Protein AF-A0A1H6BJB1-F1 (afdb_monomer)

Radius of gyration: 46.24 Å; Cα contacts (8 Å, |Δi|>4): 114; chains: 1; bounding box: 125×71×113 Å

pLDDT: mean 81.85, std 19.53, range [34.78, 98.31]

Organism: NCBI:txid373675

Nearest PDB structures (foldseek):
  1qja-assembly1_B  TM=6.159E-01  e=6.677E+00  Homo sapiens
  5lvz-assembly1_A  TM=6.245E-01  e=7.523E+00  Lachancea thermotolerans CBS 6340
  2btp-assembly1_A  TM=5.769E-01  e=8.475E+00  Homo sapiens

Foldseek 3Di:
DDDDDDDDDDDPPPPPPPPPDPVVVLVVLQVLLVQLVVCLVVVVLVSLLVSLVVQQPDFDDDDPVSQVSNQVSNCSNVNAGWDQDNVRRGIDGDPVVVVSVVVVVVVVVVVVVVVVVVVVVVVVVVVVVVVVVVVVVVVVVVVVVVVVVVVVVVLVVLQVVLLVCCVVPVVVSCPPVSSVVVCVVQNDPPDPDDDPCVVVVVVVVVVVVVVVVVVVVVVVVPPDPPPPPPDDPPPPPPDDD

Solvent-accessible surface area (backbone atoms only — not comparable to full-atom values): 14179 Å² total; per-residue (Å²): 133,92,81,85,84,82,83,78,86,81,81,79,80,82,77,82,78,80,76,80,56,76,67,65,59,55,56,52,51,48,52,49,37,52,52,18,46,49,23,54,74,70,72,36,53,73,61,12,36,57,42,35,58,56,56,51,71,43,64,72,84,82,53,68,66,54,53,54,49,39,35,52,30,34,30,72,51,73,50,71,68,58,46,76,39,76,93,78,25,30,61,34,45,64,72,62,34,53,54,50,50,53,51,51,51,52,53,51,51,51,52,51,50,53,51,50,52,52,50,52,54,49,53,51,52,52,52,54,52,51,53,51,52,53,51,50,54,49,52,52,52,52,50,52,51,51,52,51,52,52,50,52,52,50,51,51,53,50,52,52,52,33,50,56,36,34,77,76,39,51,69,59,25,60,68,36,67,70,39,30,56,49,31,74,75,75,49,56,96,86,53,91,74,77,78,74,58,65,62,57,52,54,49,51,52,51,53,52,50,54,50,50,54,49,55,50,52,53,52,67,72,53,80,61,88,78,75,68,90,76,81,78,79,84,80,75,80,79,80,83,131

Mean predicted aligned error: 15.86 Å

Structure (mmCIF, N/CA/C/O backbone):
data_AF-A0A1H6BJB1-F1
#
_entry.id   AF-A0A1H6BJB1-F1
#
loop_
_atom_site.group_PDB
_atom_site.id
_atom_site.type_symbol
_atom_site.label_atom_id
_atom_site.label_alt_id
_atom_site.label_comp_id
_atom_site.label_asym_id
_atom_site.label_entity_id
_atom_site.label_seq_id
_atom_site.pdbx_PDB_ins_code
_atom_site.Cartn_x
_atom_site.Cartn_y
_atom_site.Cartn_z
_atom_site.occupancy
_atom_site.B_iso_or_equiv
_atom_site.auth_seq_id
_atom_site.auth_comp_id
_atom_site.auth_asym_id
_atom_site.auth_atom_id
_atom_site.pdbx_PDB_model_num
ATOM 1 N N . MET A 1 1 ? -74.784 43.459 -5.291 1.00 37.03 1 MET A N 1
ATOM 2 C CA . MET A 1 1 ? -74.910 43.973 -3.911 1.00 37.03 1 MET A CA 1
ATOM 3 C C . MET A 1 1 ? -74.059 43.100 -3.004 1.00 37.03 1 MET A C 1
ATOM 5 O O . MET A 1 1 ? -74.189 41.887 -3.050 1.00 37.03 1 MET A O 1
ATOM 9 N N . ASN A 1 2 ? -73.129 43.755 -2.313 1.00 39.78 2 ASN A N 1
ATOM 10 C CA . ASN A 1 2 ? -72.051 43.284 -1.434 1.00 39.78 2 ASN A CA 1
ATOM 11 C C . ASN A 1 2 ? -72.240 41.921 -0.739 1.00 39.78 2 ASN A C 1
ATOM 13 O O . ASN A 1 2 ? -73.071 41.787 0.156 1.00 39.78 2 ASN A O 1
ATOM 17 N N . GLY A 1 3 ? -71.380 40.955 -1.082 1.00 40.1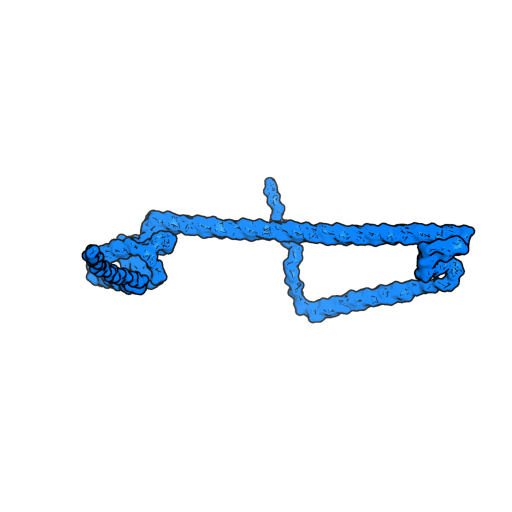6 3 GLY A N 1
ATOM 18 C CA . GLY A 1 3 ? -71.136 39.743 -0.296 1.00 40.16 3 GLY A CA 1
ATOM 19 C C . GLY A 1 3 ? -69.889 39.925 0.571 1.00 40.16 3 GLY A C 1
ATOM 20 O O . GLY A 1 3 ? -68.784 40.046 0.051 1.00 40.16 3 GLY A O 1
ATOM 21 N N . ILE A 1 4 ? -70.075 39.992 1.888 1.00 55.12 4 ILE A N 1
ATOM 22 C CA . ILE A 1 4 ? -69.008 40.148 2.884 1.00 55.12 4 ILE A CA 1
ATOM 23 C C . ILE A 1 4 ? -68.398 38.768 3.164 1.00 55.12 4 ILE A C 1
ATOM 25 O O . ILE A 1 4 ? -69.061 37.896 3.722 1.00 55.12 4 ILE A O 1
ATOM 29 N N . ILE A 1 5 ? -67.130 38.582 2.795 1.00 47.03 5 ILE A N 1
ATOM 30 C CA . ILE A 1 5 ? -66.324 37.412 3.163 1.00 47.03 5 ILE A CA 1
ATOM 31 C C . ILE A 1 5 ? -65.826 37.624 4.600 1.00 47.03 5 ILE A C 1
ATOM 33 O O . ILE A 1 5 ? -65.081 38.563 4.874 1.00 47.03 5 ILE A O 1
ATOM 37 N N . ARG A 1 6 ? -66.259 36.767 5.533 1.00 50.66 6 ARG A N 1
ATOM 38 C CA . ARG A 1 6 ? -65.751 36.734 6.912 1.00 50.66 6 ARG A CA 1
ATOM 39 C C . ARG A 1 6 ? -64.460 35.913 6.953 1.00 50.66 6 ARG A C 1
ATOM 41 O O . ARG A 1 6 ? -64.502 34.705 6.752 1.00 50.66 6 ARG A O 1
ATOM 48 N N . PHE A 1 7 ? -63.336 36.561 7.244 1.00 42.81 7 PHE A N 1
ATOM 49 C CA . PHE A 1 7 ? -62.089 35.889 7.609 1.00 42.81 7 PHE A CA 1
ATOM 50 C C . PHE A 1 7 ? -62.122 35.521 9.097 1.00 42.81 7 PHE A C 1
ATOM 52 O O . PHE A 1 7 ? -62.312 36.387 9.950 1.00 42.81 7 PHE A O 1
ATOM 59 N N . ALA A 1 8 ? -61.947 34.235 9.402 1.00 46.91 8 ALA A N 1
ATOM 60 C CA . ALA A 1 8 ? -61.670 33.748 10.749 1.00 46.91 8 ALA A CA 1
ATOM 61 C C . ALA A 1 8 ? -60.147 33.781 10.993 1.00 46.91 8 ALA A C 1
ATOM 63 O O . ALA A 1 8 ? -59.398 33.338 10.119 1.00 46.91 8 ALA A O 1
ATOM 64 N N . PRO A 1 9 ? -59.657 34.279 12.141 1.00 48.06 9 PRO A N 1
ATOM 65 C CA . PRO A 1 9 ? -58.243 34.186 12.475 1.00 48.06 9 PRO A CA 1
ATOM 66 C C . PRO A 1 9 ? -57.892 32.755 12.913 1.00 48.06 9 PRO A C 1
ATOM 68 O O . PRO A 1 9 ? -58.408 32.246 13.906 1.00 48.06 9 PRO A O 1
ATOM 71 N N . LEU A 1 10 ? -56.998 32.113 12.158 1.00 44.16 10 LEU A N 1
ATOM 72 C CA . LEU A 1 10 ? -56.304 30.885 12.544 1.00 44.16 10 LEU A CA 1
ATOM 73 C C . LEU A 1 10 ? -55.357 31.195 13.710 1.00 44.16 10 LEU A C 1
ATOM 75 O O . LEU A 1 10 ? -54.366 31.905 13.545 1.00 44.16 10 LEU A O 1
ATOM 79 N N . ALA A 1 11 ? -55.664 30.654 14.887 1.00 48.84 11 ALA A N 1
ATOM 80 C CA . ALA A 1 11 ? -54.745 30.622 16.014 1.00 48.84 11 ALA A CA 1
ATOM 81 C C . ALA A 1 11 ? -53.626 29.611 15.714 1.00 48.84 11 ALA A C 1
ATOM 83 O O . ALA A 1 11 ? -53.840 28.400 15.728 1.00 48.84 11 ALA A O 1
ATOM 84 N N . VAL A 1 12 ? -52.432 30.122 15.416 1.00 45.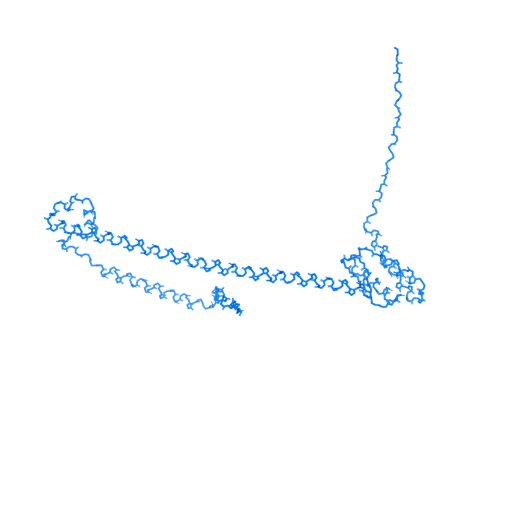44 12 VAL A N 1
ATOM 85 C CA . VAL A 1 12 ? -51.203 29.332 15.315 1.00 45.44 12 VAL A CA 1
ATOM 86 C C . VAL A 1 12 ? -50.762 28.994 16.739 1.00 45.44 12 VAL A C 1
ATOM 88 O O . VAL A 1 12 ? -50.218 29.835 17.451 1.00 45.44 12 VAL A O 1
ATOM 91 N N . LEU A 1 13 ? -51.050 27.768 17.176 1.00 46.31 13 LEU A N 1
ATOM 92 C CA . LEU A 1 13 ? -50.465 27.181 18.379 1.00 46.31 13 LEU A CA 1
ATOM 93 C C . LEU A 1 13 ? -48.981 26.923 18.109 1.00 46.31 13 LEU A C 1
ATOM 95 O O . LEU A 1 13 ? -48.602 25.912 17.520 1.00 46.31 13 LEU A O 1
ATOM 99 N N . SER A 1 14 ? -48.146 27.869 18.527 1.00 46.00 14 SER A N 1
ATOM 100 C CA . SER A 1 14 ? -46.696 27.726 18.610 1.00 46.00 14 SER A CA 1
ATOM 101 C C . SER A 1 14 ? -46.356 26.647 19.642 1.00 46.00 14 SER A C 1
ATOM 103 O O . SER A 1 14 ? -46.206 26.927 20.830 1.00 46.00 14 SER A O 1
ATOM 105 N N . GLY A 1 15 ? -46.281 25.393 19.197 1.00 43.16 15 GLY A N 1
ATOM 106 C CA . GLY A 1 15 ? -45.757 24.290 19.991 1.00 43.16 15 GLY A CA 1
ATOM 107 C C . GLY A 1 15 ? -44.261 24.483 20.215 1.00 43.16 15 GLY A C 1
ATOM 108 O O . GLY A 1 15 ? -43.459 24.233 19.320 1.00 43.16 15 GLY A O 1
ATOM 109 N N . VAL A 1 16 ? -43.886 24.944 21.407 1.00 48.47 16 VAL A N 1
ATOM 110 C CA . VAL A 1 16 ? -42.499 24.931 21.878 1.00 48.47 16 VAL A CA 1
ATOM 111 C C . VAL A 1 16 ? -42.124 23.474 22.139 1.00 48.47 16 VAL A C 1
ATOM 113 O O . VAL A 1 16 ? -42.452 22.905 23.177 1.00 48.47 16 VAL A O 1
ATOM 116 N N . THR A 1 17 ? -41.462 22.839 21.176 1.00 45.44 17 THR A N 1
ATOM 117 C CA . THR A 1 17 ? -40.774 21.569 21.404 1.00 45.44 17 THR A CA 1
ATOM 118 C C . THR A 1 17 ? -39.506 21.864 22.199 1.00 45.44 17 THR A C 1
ATOM 120 O O . THR A 1 17 ? -38.506 22.312 21.637 1.00 45.44 17 THR A O 1
ATOM 123 N N . TYR A 1 18 ? -39.545 21.648 23.514 1.00 50.03 18 TYR A N 1
ATOM 124 C CA . TYR A 1 18 ? -38.338 21.616 24.334 1.00 50.03 18 TYR A CA 1
ATOM 125 C C . TYR A 1 18 ? -37.520 20.390 23.924 1.00 50.03 18 TYR A C 1
ATOM 127 O O . TYR A 1 18 ? -37.801 19.267 24.335 1.00 50.03 18 TYR A O 1
ATOM 135 N N . ALA A 1 19 ? -36.521 20.608 23.071 1.00 45.25 19 ALA A N 1
ATOM 136 C CA . ALA A 1 19 ? -35.452 19.650 22.867 1.00 45.25 19 ALA A CA 1
ATOM 137 C C . ALA A 1 19 ? -34.669 19.561 24.183 1.00 45.25 19 ALA A C 1
ATOM 139 O O . ALA A 1 19 ? -33.918 20.473 24.533 1.00 45.25 19 ALA A O 1
ATOM 140 N N . VAL A 1 20 ? -34.898 18.492 24.944 1.00 48.75 20 VAL A N 1
ATOM 141 C CA . VAL A 1 20 ? -34.092 18.161 26.119 1.00 48.75 20 VAL A CA 1
ATOM 142 C C . VAL A 1 20 ? -32.686 17.874 25.599 1.00 48.75 20 VAL A C 1
ATOM 144 O O . VAL A 1 20 ? -32.460 16.887 24.903 1.00 48.75 20 VAL A O 1
ATOM 147 N N . GLY A 1 21 ? -31.764 18.806 25.825 1.00 47.16 21 GLY A N 1
ATOM 148 C CA . GLY A 1 21 ? -30.386 18.661 25.378 1.00 47.16 21 GLY A CA 1
ATOM 149 C C . GLY A 1 21 ? -29.681 17.503 26.101 1.00 47.16 21 GLY A C 1
ATOM 150 O O . GLY A 1 21 ? -30.027 17.196 27.244 1.00 47.16 21 GLY A O 1
ATOM 151 N N . PRO A 1 22 ? -28.646 16.901 25.489 1.00 55.78 22 PRO A N 1
ATOM 152 C CA . PRO A 1 22 ? -27.915 15.751 26.039 1.00 55.78 22 PRO A CA 1
ATOM 153 C C . PRO A 1 22 ? -27.251 15.996 27.410 1.00 55.78 22 PRO A C 1
ATOM 155 O O . PRO A 1 22 ? -26.854 15.042 28.072 1.00 55.78 22 PRO A O 1
ATOM 158 N N . GLY A 1 23 ? -27.156 17.250 27.870 1.00 55.47 23 GLY A N 1
ATOM 159 C CA . GLY A 1 23 ? -26.619 17.593 29.192 1.00 55.47 23 GLY A CA 1
ATOM 160 C C . GLY A 1 23 ? -27.483 17.121 30.369 1.00 55.47 23 GLY A C 1
ATOM 161 O O . GLY A 1 23 ? -26.940 16.632 31.351 1.00 55.47 23 GLY A O 1
ATOM 162 N N . ALA A 1 24 ? -28.816 17.170 30.262 1.00 59.72 24 ALA A N 1
ATOM 163 C CA . ALA A 1 24 ? -29.706 16.799 31.374 1.00 59.72 24 ALA A CA 1
ATOM 164 C C . ALA A 1 24 ? -29.730 15.280 31.653 1.00 59.72 24 ALA A C 1
ATOM 166 O O . ALA A 1 24 ? -30.023 14.833 32.761 1.00 59.72 24 ALA A O 1
ATOM 167 N N . GLN A 1 25 ? -29.405 14.468 30.645 1.00 61.16 25 GLN A N 1
ATOM 168 C CA . GLN A 1 25 ? -29.394 13.009 30.755 1.00 61.16 25 GLN A CA 1
ATOM 169 C C . GLN A 1 25 ? -28.092 12.483 31.391 1.00 61.16 25 GLN A C 1
ATOM 171 O O . GLN A 1 25 ? -28.089 11.459 32.065 1.00 61.16 25 GLN A O 1
ATOM 176 N N . ALA A 1 26 ? -26.980 13.210 31.232 1.00 62.62 26 ALA A N 1
ATOM 177 C CA . ALA A 1 26 ? -25.709 12.862 31.867 1.00 62.62 26 ALA A CA 1
ATOM 178 C C . ALA A 1 26 ? -25.733 13.095 33.389 1.00 62.62 26 ALA A C 1
ATOM 180 O O . ALA A 1 26 ? -25.221 12.265 34.144 1.00 62.62 26 ALA A O 1
ATOM 181 N N . ASP A 1 27 ? -26.366 14.185 33.833 1.00 73.38 27 ASP A N 1
ATOM 182 C CA . ASP A 1 27 ? -26.504 14.504 35.258 1.00 73.38 27 ASP A CA 1
ATOM 183 C C . ASP A 1 27 ? -27.406 13.488 35.981 1.00 73.38 27 ASP A C 1
ATOM 185 O O . ASP A 1 27 ? -27.059 13.002 37.057 1.00 73.38 27 ASP A O 1
ATOM 189 N N . THR A 1 28 ? -28.493 13.051 35.338 1.00 83.81 28 THR A N 1
ATOM 190 C CA . THR A 1 28 ? -29.421 12.055 35.909 1.00 83.81 28 THR A CA 1
ATOM 191 C C . THR A 1 28 ? -28.813 10.655 36.031 1.00 83.81 28 THR A C 1
ATOM 193 O O . THR A 1 28 ? -29.042 9.972 37.033 1.00 83.81 28 THR A O 1
ATOM 196 N N . HIS A 1 29 ? -27.986 10.219 35.074 1.00 90.94 29 HIS A N 1
ATOM 197 C CA . HIS A 1 29 ? -27.256 8.953 35.210 1.00 90.94 29 HIS A CA 1
ATOM 198 C C . HIS A 1 29 ? -26.281 9.003 36.392 1.00 90.94 29 HIS A C 1
ATOM 200 O O . HIS A 1 29 ? -26.265 8.101 37.226 1.00 90.94 29 HIS A O 1
ATOM 206 N N . LYS A 1 30 ? -25.505 10.084 36.524 1.00 93.25 30 LYS A N 1
ATOM 207 C CA . LYS A 1 30 ? -24.550 10.237 37.627 1.00 93.25 30 LYS A CA 1
ATOM 208 C C . LYS A 1 30 ? -25.234 10.189 38.998 1.00 93.25 30 LYS A C 1
ATOM 210 O O . LYS A 1 30 ? -24.750 9.503 39.896 1.00 93.25 30 LYS A O 1
ATOM 215 N N . GLU A 1 31 ? -26.358 10.885 39.150 1.00 94.06 31 GLU A N 1
ATOM 216 C CA . GLU A 1 31 ? -27.151 10.882 40.385 1.00 94.06 31 GLU A CA 1
ATOM 217 C C . GLU A 1 31 ? -27.698 9.489 40.717 1.00 94.06 31 GLU A C 1
ATOM 219 O O . GLU A 1 31 ? -27.615 9.048 41.863 1.00 94.06 31 GLU A O 1
ATOM 224 N N . THR A 1 32 ? -28.193 8.764 39.710 1.00 95.38 32 THR A N 1
ATOM 225 C CA . THR A 1 32 ? -28.746 7.413 39.892 1.00 95.38 32 THR A CA 1
ATOM 226 C C . THR A 1 32 ? -2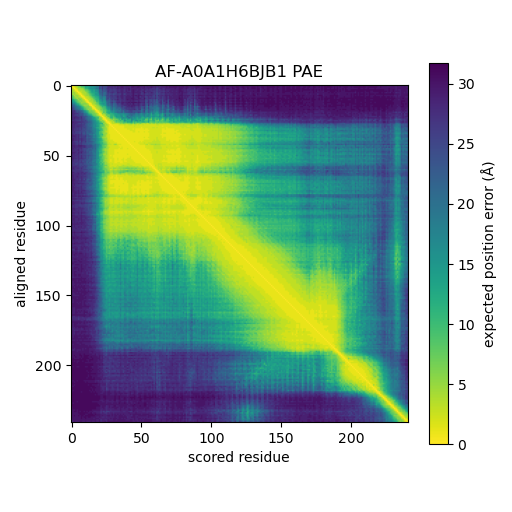7.669 6.414 40.323 1.00 95.38 32 THR A C 1
ATOM 228 O O . THR A 1 32 ? -27.893 5.632 41.247 1.00 95.38 32 THR A O 1
ATOM 231 N N . VAL A 1 33 ? -26.470 6.472 39.726 1.00 96.75 33 VAL A N 1
ATOM 232 C CA . VAL A 1 33 ? -25.344 5.624 40.154 1.00 96.75 33 VAL A CA 1
ATOM 233 C C . VAL A 1 33 ? -24.911 5.951 41.581 1.00 96.75 33 VAL A C 1
ATOM 235 O O . VAL A 1 33 ? -24.717 5.041 42.386 1.00 96.75 33 VAL A O 1
ATOM 238 N N . ALA A 1 34 ? -24.785 7.238 41.919 1.00 97.00 34 ALA A N 1
ATOM 239 C CA . ALA A 1 34 ? -24.407 7.656 43.265 1.00 97.00 34 ALA A CA 1
ATOM 240 C C . ALA A 1 34 ? -25.422 7.171 44.313 1.00 97.00 34 ALA A C 1
ATOM 242 O O . ALA A 1 34 ? -25.030 6.673 45.367 1.00 97.00 34 ALA A O 1
ATOM 243 N N . ALA A 1 35 ? -26.719 7.250 43.999 1.00 97.56 35 ALA A N 1
ATOM 244 C CA . ALA A 1 35 ? -27.779 6.731 44.855 1.00 97.56 35 ALA A CA 1
ATOM 245 C C . ALA A 1 35 ? -27.707 5.205 45.021 1.00 97.56 35 ALA A C 1
ATOM 247 O O . ALA A 1 35 ? -27.953 4.711 46.120 1.00 97.56 35 ALA A O 1
ATOM 248 N N . CYS A 1 36 ? -27.348 4.462 43.968 1.00 98.31 36 CYS A N 1
ATOM 249 C CA . CYS A 1 36 ? -27.168 3.014 44.067 1.00 98.31 36 CYS A CA 1
ATOM 250 C C . CYS A 1 36 ? -26.005 2.661 44.998 1.00 98.31 36 CYS A C 1
ATOM 252 O O . CYS A 1 36 ? -26.163 1.862 45.917 1.00 98.31 36 CYS A O 1
ATOM 254 N N . LEU A 1 37 ? -24.845 3.290 44.795 1.00 98.06 37 LEU A N 1
ATOM 255 C CA . LEU A 1 37 ? -23.661 3.042 45.617 1.00 98.06 37 LEU A CA 1
ATOM 256 C C . LEU A 1 37 ? -23.894 3.402 47.091 1.00 98.06 37 LEU A C 1
ATOM 258 O O . LEU A 1 37 ? -23.386 2.717 47.977 1.00 98.06 37 LEU A O 1
ATOM 262 N N . GLU A 1 38 ? -24.674 4.447 47.365 1.00 98.12 38 GLU A N 1
ATOM 263 C CA . GLU A 1 38 ? -25.051 4.809 48.732 1.00 98.12 38 GLU A CA 1
ATOM 264 C C . GLU A 1 38 ? -26.009 3.791 49.367 1.00 98.12 38 GLU A C 1
ATOM 266 O O . GLU A 1 38 ? -25.851 3.455 50.542 1.00 98.12 38 GLU A O 1
ATOM 271 N N . ALA A 1 39 ? -26.960 3.253 48.596 1.00 98.12 39 ALA A N 1
ATOM 272 C CA . ALA A 1 39 ? -27.855 2.194 49.061 1.00 98.12 39 ALA A CA 1
ATOM 273 C C . ALA A 1 39 ? -27.074 0.920 49.425 1.00 98.12 39 ALA A C 1
ATOM 275 O O . ALA A 1 39 ? -27.258 0.385 50.514 1.00 98.12 39 ALA A O 1
ATOM 276 N N . VAL A 1 40 ? -26.113 0.516 48.583 1.00 97.75 40 VAL A N 1
ATOM 277 C CA . VAL A 1 40 ? -25.180 -0.588 48.878 1.00 97.75 40 VAL A CA 1
ATOM 278 C C . VAL A 1 40 ? -24.407 -0.332 50.177 1.00 97.75 40 VAL A C 1
ATOM 280 O O . VAL A 1 40 ? -24.295 -1.214 51.022 1.00 97.75 40 VAL A O 1
ATOM 283 N N . ARG A 1 41 ? -23.876 0.882 50.371 1.00 97.81 41 ARG A N 1
ATOM 284 C CA . ARG A 1 41 ? -23.126 1.248 51.588 1.00 97.81 41 ARG A CA 1
ATOM 285 C C . ARG A 1 41 ? -23.970 1.242 52.856 1.00 97.81 41 ARG A C 1
ATOM 287 O O . ARG A 1 41 ? -23.439 0.975 53.931 1.00 97.81 41 ARG A O 1
ATOM 294 N N . SER A 1 42 ? -25.248 1.566 52.718 1.00 97.81 42 SER A N 1
ATOM 295 C CA . SER A 1 42 ? -26.210 1.617 53.818 1.00 97.81 42 SER A CA 1
ATOM 296 C C . SER A 1 42 ? -26.881 0.268 54.098 1.00 97.81 42 SER A C 1
ATOM 298 O O . SER A 1 42 ? -27.773 0.223 54.940 1.00 97.81 42 SER A O 1
ATOM 300 N N . ASP A 1 43 ? -26.462 -0.806 53.415 1.00 97.44 43 ASP A N 1
ATOM 301 C CA . ASP A 1 43 ? -27.064 -2.148 53.484 1.00 97.44 43 ASP A CA 1
ATOM 302 C C . ASP A 1 43 ? -28.553 -2.178 53.061 1.00 97.44 43 ASP A C 1
ATOM 304 O O . ASP A 1 43 ? -29.317 -3.072 53.419 1.00 97.44 43 ASP A O 1
ATOM 308 N N . ASP A 1 44 ? -28.982 -1.191 52.264 1.00 98.00 44 ASP A N 1
ATOM 309 C CA . ASP A 1 44 ? -30.328 -1.094 51.686 1.00 98.00 44 ASP A CA 1
ATOM 310 C C . ASP A 1 44 ? -30.356 -1.792 50.315 1.00 98.00 44 ASP A C 1
ATOM 312 O O . ASP A 1 44 ? -30.386 -1.163 49.249 1.00 98.00 44 ASP A O 1
ATOM 316 N N . MET A 1 45 ? -30.278 -3.126 50.345 1.00 97.56 45 MET A N 1
ATOM 317 C CA . MET A 1 45 ? -30.136 -3.944 49.135 1.00 97.56 45 MET A CA 1
ATOM 318 C C . MET A 1 45 ? -31.376 -3.921 48.235 1.00 97.56 45 MET A C 1
ATOM 320 O O . MET A 1 45 ? -31.235 -3.965 47.017 1.00 97.56 45 MET A O 1
ATOM 324 N N . GLU A 1 46 ? -32.580 -3.766 48.793 1.00 97.88 46 GLU A N 1
ATOM 325 C CA . GLU A 1 46 ? -33.818 -3.651 48.005 1.00 97.88 46 GLU A CA 1
ATOM 326 C C . GLU A 1 46 ? -33.781 -2.408 47.100 1.00 97.88 46 GLU A C 1
ATOM 328 O O . GLU A 1 46 ? -34.079 -2.460 45.897 1.00 97.88 46 GLU A O 1
ATOM 333 N N . ARG A 1 47 ? -33.338 -1.277 47.661 1.00 97.44 47 ARG A N 1
ATOM 334 C CA . ARG A 1 47 ? -33.152 -0.045 46.897 1.00 97.44 47 ARG A CA 1
ATOM 335 C C . ARG A 1 47 ? -31.994 -0.155 45.909 1.00 97.44 47 ARG A C 1
ATOM 337 O O . ARG A 1 47 ? -32.125 0.328 44.781 1.00 97.44 47 ARG A O 1
ATOM 344 N N . ALA A 1 48 ? -30.881 -0.768 46.311 1.00 98.00 48 ALA A N 1
ATOM 345 C CA . ALA A 1 48 ? -29.728 -0.974 45.439 1.00 98.00 48 ALA A CA 1
ATOM 346 C C . ALA A 1 48 ? -30.096 -1.817 44.209 1.00 98.00 48 ALA A C 1
ATOM 348 O O . ALA A 1 48 ? -29.780 -1.427 43.087 1.00 98.00 48 ALA A O 1
ATOM 349 N N . GLU A 1 49 ? -30.831 -2.917 44.394 1.00 97.75 49 GLU A N 1
ATOM 350 C CA . GLU A 1 49 ? -31.298 -3.775 43.304 1.00 97.75 49 GLU A CA 1
ATOM 351 C C . GLU A 1 49 ? -32.232 -3.035 42.342 1.00 97.75 49 GLU A C 1
ATOM 353 O O . GLU A 1 49 ? -32.070 -3.152 41.128 1.00 97.75 49 GLU A O 1
ATOM 358 N N . THR A 1 50 ? -33.154 -2.223 42.868 1.00 97.94 50 THR A N 1
ATOM 359 C CA . THR A 1 50 ? -34.075 -1.422 42.046 1.00 97.94 50 THR A CA 1
ATOM 360 C C . THR A 1 50 ? -33.326 -0.413 41.170 1.00 97.94 50 THR A C 1
ATOM 362 O O . THR A 1 50 ? -33.665 -0.214 40.002 1.00 97.94 50 THR A O 1
ATOM 365 N N . LEU A 1 51 ? -32.306 0.249 41.721 1.00 97.62 51 LEU A N 1
ATOM 366 C CA . LEU A 1 51 ? -31.482 1.199 40.969 1.00 97.62 51 LEU A CA 1
ATOM 367 C C . LEU A 1 51 ? -30.568 0.477 39.972 1.00 97.62 51 LEU A C 1
ATOM 369 O O . LEU A 1 51 ? -30.398 0.951 38.850 1.00 97.62 51 LEU A O 1
ATOM 373 N N . ALA A 1 52 ? -30.036 -0.688 40.342 1.00 97.75 52 ALA A N 1
ATOM 374 C CA . ALA A 1 52 ? -29.279 -1.550 39.444 1.00 97.75 52 ALA A CA 1
ATOM 375 C C . ALA A 1 52 ? -30.116 -1.979 38.226 1.00 97.75 52 ALA A C 1
ATOM 377 O O . ALA A 1 52 ? -29.621 -1.899 37.105 1.00 97.75 52 ALA A O 1
ATOM 378 N N . ASP A 1 53 ? -31.394 -2.331 38.405 1.00 97.50 53 ASP A N 1
ATOM 379 C CA . ASP A 1 53 ? -32.291 -2.664 37.287 1.00 97.50 53 ASP A CA 1
ATOM 380 C C . ASP A 1 53 ? -32.478 -1.487 36.317 1.00 97.50 53 ASP A C 1
ATOM 382 O O . ASP A 1 53 ? -32.517 -1.680 35.103 1.00 97.50 53 ASP A O 1
ATOM 386 N N . GLN A 1 54 ? -32.505 -0.248 36.819 1.00 96.31 54 GLN A N 1
ATOM 387 C CA . GLN A 1 54 ? -32.532 0.940 35.958 1.00 96.31 54 GLN A CA 1
ATOM 388 C C . GLN A 1 54 ? -31.220 1.120 35.186 1.00 96.31 54 GLN A C 1
ATOM 390 O O . GLN A 1 54 ? -31.247 1.485 34.012 1.00 96.31 54 GLN A O 1
ATOM 395 N N . ILE A 1 55 ? -30.082 0.858 35.835 1.00 96.56 55 ILE A N 1
ATOM 396 C CA . ILE A 1 55 ? -28.745 0.985 35.239 1.00 96.56 55 ILE A CA 1
ATOM 397 C C . ILE A 1 55 ? -28.526 -0.053 34.129 1.00 96.56 55 ILE A C 1
ATOM 399 O O . ILE A 1 55 ? -27.899 0.266 33.118 1.00 96.56 55 ILE A O 1
ATOM 403 N N . ILE A 1 56 ? -29.060 -1.271 34.273 1.00 96.56 56 ILE A N 1
ATOM 404 C CA . ILE A 1 56 ? -28.980 -2.329 33.247 1.00 96.56 56 ILE A CA 1
ATOM 405 C C . ILE A 1 56 ? -29.611 -1.870 31.924 1.00 96.56 56 ILE A C 1
ATOM 407 O O . ILE A 1 56 ? -29.080 -2.158 30.848 1.00 96.56 56 ILE A O 1
ATOM 411 N N . GLU A 1 57 ? -30.710 -1.119 31.997 1.00 94.50 57 GLU A N 1
ATOM 412 C CA . GLU A 1 57 ? -31.447 -0.627 30.828 1.00 94.50 57 GLU A CA 1
ATOM 413 C C . GLU A 1 57 ? -30.782 0.577 30.142 1.00 94.50 57 GLU A C 1
ATOM 415 O O . GLU A 1 57 ? -31.206 1.000 29.058 1.00 94.50 57 GLU A O 1
ATOM 420 N N . TRP A 1 58 ? -29.732 1.152 30.736 1.00 94.06 58 TRP A N 1
ATOM 421 C CA . TRP A 1 58 ? -29.066 2.311 30.159 1.00 94.06 58 TRP A CA 1
ATOM 422 C C . TRP A 1 58 ? -28.379 1.991 28.844 1.00 94.06 58 TRP A C 1
ATOM 424 O O . TRP A 1 58 ? -27.707 0.972 28.666 1.00 94.06 58 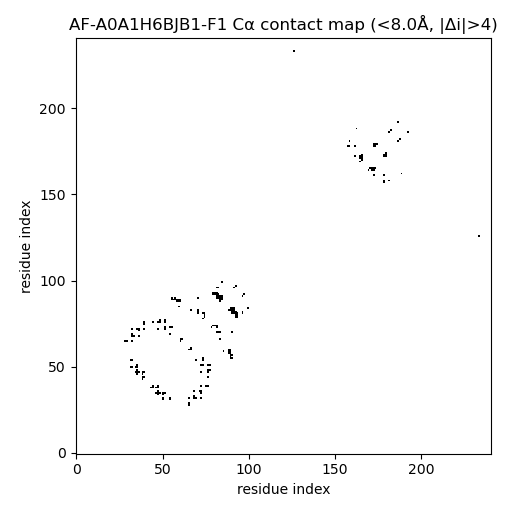TRP A O 1
ATOM 434 N N . ARG A 1 59 ? -28.514 2.945 27.921 1.00 91.31 59 ARG A N 1
ATOM 435 C CA . ARG A 1 59 ? -27.860 2.917 26.622 1.00 91.31 59 ARG A CA 1
ATOM 436 C C . ARG A 1 59 ? -27.012 4.154 26.411 1.00 91.31 59 ARG A C 1
ATOM 438 O O . ARG A 1 59 ? -27.350 5.231 26.893 1.00 91.31 59 ARG A O 1
ATOM 445 N N . ALA A 1 60 ? -25.955 3.991 25.623 1.00 87.69 60 ALA A N 1
ATOM 446 C CA . ALA A 1 60 ? -25.117 5.087 25.142 1.00 87.69 60 ALA A CA 1
ATOM 447 C C . ALA A 1 60 ? -24.513 5.924 26.286 1.00 87.69 60 ALA A C 1
ATOM 449 O O . ALA A 1 60 ? -24.641 7.145 26.347 1.00 87.69 60 ALA A O 1
ATOM 450 N N . LEU A 1 61 ? -23.833 5.249 27.210 1.00 88.88 61 LEU A N 1
ATOM 451 C CA . LEU A 1 61 ? -22.971 5.890 28.195 1.00 88.88 61 LEU A CA 1
ATOM 452 C C . LEU A 1 61 ? -21.632 6.258 27.548 1.00 88.88 61 LEU A C 1
ATOM 454 O O . LEU A 1 61 ? -20.994 5.428 26.898 1.00 88.88 61 LEU A O 1
ATOM 458 N N . PHE A 1 62 ? -21.208 7.505 27.755 1.00 83.69 62 PHE A N 1
ATOM 459 C CA . PHE A 1 62 ? -19.962 8.053 27.202 1.00 83.69 62 PHE A CA 1
ATOM 460 C C . PHE A 1 62 ? -18.963 8.491 28.283 1.00 83.69 62 PHE A C 1
ATOM 462 O O . PHE A 1 62 ? -17.782 8.665 27.997 1.00 83.69 62 PHE A O 1
ATOM 469 N N . ALA A 1 63 ? -19.418 8.680 29.526 1.00 87.69 63 ALA A N 1
ATOM 470 C CA . ALA A 1 63 ? -18.572 9.131 30.625 1.00 87.69 63 ALA A CA 1
ATOM 471 C C . ALA A 1 63 ? -17.912 7.937 31.330 1.00 87.69 63 ALA A C 1
ATOM 473 O O . ALA A 1 63 ? -18.592 7.163 32.004 1.00 87.69 63 ALA A O 1
ATOM 474 N N . THR A 1 64 ? -16.583 7.824 31.226 1.00 90.00 64 THR A N 1
ATOM 475 C CA . THR A 1 64 ? -15.795 6.710 31.787 1.00 90.00 64 THR A CA 1
ATOM 476 C C . THR A 1 64 ? -16.057 6.485 33.276 1.00 90.00 64 THR A C 1
ATOM 478 O O . THR A 1 64 ? -16.212 5.344 33.701 1.00 90.00 64 THR A O 1
ATOM 481 N N . GLN A 1 65 ? -16.167 7.563 34.061 1.00 93.44 65 GLN A N 1
ATOM 482 C CA . GLN A 1 65 ? -16.426 7.460 35.499 1.00 93.44 65 GLN A CA 1
ATOM 483 C C . GLN A 1 65 ? -17.822 6.898 35.794 1.00 93.44 65 GLN A C 1
ATOM 485 O O . GLN A 1 65 ? -17.955 6.008 36.620 1.00 93.44 65 GLN A O 1
ATOM 490 N N . VAL A 1 66 ? -18.850 7.359 35.072 1.00 94.44 66 VAL A N 1
ATOM 491 C CA . VAL A 1 66 ? -20.226 6.863 35.248 1.00 94.44 66 VAL A CA 1
ATOM 492 C C . VAL A 1 66 ? -20.305 5.377 34.905 1.00 94.44 66 VAL A C 1
ATOM 494 O O . VAL A 1 66 ? -20.978 4.636 35.607 1.00 94.44 66 VAL A O 1
ATOM 497 N N . ILE A 1 67 ? -19.586 4.926 33.872 1.00 96.06 67 ILE A N 1
ATOM 498 C CA . ILE A 1 67 ? -19.519 3.505 33.507 1.00 96.06 67 ILE A CA 1
ATOM 499 C C . ILE A 1 67 ? -18.852 2.680 34.620 1.00 96.06 67 ILE A C 1
ATOM 501 O O . ILE A 1 67 ? -19.362 1.621 34.978 1.00 96.06 67 ILE A O 1
ATOM 505 N N . ALA A 1 68 ? -17.736 3.156 35.178 1.00 96.69 68 ALA A N 1
ATOM 506 C CA . ALA A 1 68 ? -17.018 2.458 36.246 1.00 96.69 68 ALA A CA 1
ATOM 507 C C . ALA A 1 68 ? -17.829 2.389 37.554 1.00 96.69 68 ALA A C 1
ATOM 509 O O . ALA A 1 68 ? -17.905 1.337 38.195 1.00 96.69 68 ALA A O 1
ATOM 510 N N . ASP A 1 69 ? -18.478 3.491 37.923 1.00 96.88 69 ASP A N 1
ATOM 511 C CA . ASP A 1 69 ? -19.315 3.566 39.118 1.00 96.88 69 ASP A CA 1
ATOM 512 C C . ASP A 1 69 ? -20.586 2.710 38.946 1.00 96.88 69 ASP A C 1
ATOM 514 O O . ASP A 1 69 ? -20.980 1.988 39.863 1.00 96.88 69 ASP A O 1
ATOM 518 N N . ALA A 1 70 ? -21.197 2.723 37.753 1.00 97.38 70 ALA A N 1
ATOM 519 C CA . ALA A 1 70 ? -22.338 1.873 37.415 1.00 97.38 70 ALA A CA 1
ATOM 520 C C . ALA A 1 70 ? -21.964 0.389 37.472 1.00 97.38 70 ALA A C 1
ATOM 522 O O . ALA A 1 70 ? -22.688 -0.386 38.090 1.00 97.38 70 ALA A O 1
ATOM 523 N N . LYS A 1 71 ? -20.807 0.003 36.913 1.00 97.81 71 LYS A N 1
ATOM 524 C CA . LYS A 1 71 ? -20.260 -1.355 37.046 1.00 97.81 71 LYS A CA 1
ATOM 525 C C . LYS A 1 71 ? -20.169 -1.761 38.517 1.00 97.81 71 LYS A C 1
ATOM 527 O O . LYS A 1 71 ? -20.699 -2.798 38.893 1.00 97.81 71 LYS A O 1
ATOM 532 N N . SER A 1 72 ? -19.566 -0.912 39.348 1.00 97.94 72 SER A N 1
ATOM 533 C CA . SER A 1 72 ? -19.385 -1.188 40.779 1.00 97.94 72 SER A CA 1
ATOM 534 C C . SER A 1 72 ? -20.722 -1.384 41.509 1.00 97.94 72 SER A C 1
ATOM 536 O O . SER A 1 72 ? -20.850 -2.284 42.333 1.00 97.94 72 SER A O 1
ATOM 538 N N . CYS A 1 73 ? -21.734 -0.571 41.185 1.00 98.00 73 CYS A N 1
ATOM 539 C CA . CYS A 1 73 ? -23.097 -0.734 41.697 1.00 98.00 73 CYS A CA 1
ATOM 540 C C . CYS A 1 73 ? -23.715 -2.072 41.257 1.00 98.00 73 CYS A C 1
ATOM 542 O O . CYS A 1 73 ? -24.247 -2.792 42.098 1.00 98.00 73 CYS A O 1
ATOM 544 N N . LEU A 1 74 ? -23.627 -2.427 39.970 1.00 98.06 74 LEU A N 1
ATOM 545 C CA . LEU A 1 74 ? -24.191 -3.672 39.436 1.00 98.06 74 LEU A CA 1
ATOM 546 C C . LEU A 1 74 ? -23.553 -4.910 40.074 1.00 98.06 74 LEU A C 1
ATOM 548 O O . LEU A 1 74 ? -24.264 -5.824 40.484 1.00 98.06 74 LEU A O 1
ATOM 552 N N . GLU A 1 75 ? -22.228 -4.922 40.213 1.00 97.88 75 GLU A N 1
ATOM 553 C CA . GLU A 1 75 ? -21.496 -6.026 40.841 1.00 97.88 75 GLU A CA 1
ATOM 554 C C . GLU A 1 75 ? -21.848 -6.168 42.326 1.00 97.88 75 GLU A C 1
ATOM 556 O O . GLU A 1 75 ? -22.021 -7.285 42.811 1.00 97.88 75 GLU A O 1
ATOM 561 N N . ALA A 1 76 ? -22.016 -5.055 43.045 1.00 97.19 76 ALA A N 1
ATOM 562 C CA . ALA A 1 76 ? -22.388 -5.088 44.454 1.00 97.19 76 ALA A CA 1
ATOM 563 C C . ALA A 1 76 ? -23.862 -5.468 44.683 1.00 97.19 76 ALA A C 1
ATOM 565 O O . ALA A 1 76 ? -24.156 -6.208 45.618 1.00 97.19 76 ALA A O 1
ATOM 566 N N . ALA A 1 77 ? -24.781 -4.979 43.844 1.00 97.69 77 ALA A N 1
ATOM 567 C CA . ALA A 1 77 ? -26.220 -5.179 44.012 1.00 97.69 77 ALA A CA 1
ATOM 568 C C . ALA A 1 77 ? -26.732 -6.498 43.413 1.00 97.69 77 ALA A C 1
ATOM 570 O O . ALA A 1 77 ? -27.621 -7.121 43.981 1.00 97.69 77 ALA A O 1
ATOM 571 N N . LYS A 1 78 ? -26.199 -6.930 42.262 1.00 96.94 78 LYS A N 1
ATOM 572 C CA . LYS A 1 78 ? -26.672 -8.122 41.528 1.00 96.94 78 LYS A CA 1
ATOM 573 C C . LYS A 1 78 ? -25.674 -9.284 41.555 1.00 96.94 78 LYS A C 1
ATOM 575 O O . LYS A 1 78 ? -26.044 -10.406 41.211 1.00 96.94 78 LYS A O 1
ATOM 580 N N . GLY A 1 79 ? -24.431 -9.039 41.972 1.00 94.88 79 GLY A N 1
ATOM 581 C CA . GLY A 1 79 ? -23.361 -10.031 41.932 1.00 94.88 79 GLY A CA 1
ATOM 582 C C . GLY A 1 79 ? -22.861 -10.323 40.514 1.00 94.88 79 GLY A C 1
ATOM 583 O O . GLY A 1 79 ? -23.379 -9.812 39.518 1.00 94.88 79 GLY A O 1
ATOM 584 N N . GLY A 1 80 ? -21.842 -11.182 40.435 1.00 93.81 80 GLY A N 1
ATOM 585 C CA . GLY A 1 80 ? -21.183 -11.531 39.176 1.00 93.81 80 GLY A CA 1
ATOM 586 C C . GLY A 1 80 ? -20.331 -10.395 38.608 1.00 93.81 80 GLY A C 1
ATOM 587 O O . GLY A 1 80 ? -20.207 -9.333 39.208 1.00 93.81 80 GLY A O 1
ATOM 588 N N . GLU A 1 81 ? -19.721 -10.645 37.452 1.00 96.06 81 GLU A N 1
ATOM 589 C CA . GLU A 1 81 ? -18.947 -9.638 36.727 1.00 96.06 81 GLU A CA 1
ATOM 590 C C . GLU A 1 81 ? -19.835 -8.927 35.705 1.00 96.06 81 GLU A C 1
ATOM 592 O O . GLU A 1 81 ? -20.575 -9.569 34.950 1.00 96.06 81 GLU A O 1
ATOM 597 N N . TRP A 1 82 ? -19.737 -7.600 35.660 1.00 97.12 82 TRP A N 1
ATOM 598 C CA . TRP A 1 82 ? -20.462 -6.770 34.702 1.00 97.12 82 TRP A CA 1
ATOM 599 C C . TRP A 1 82 ? -19.491 -5.983 33.831 1.00 97.12 82 TRP A C 1
ATOM 601 O O . TRP A 1 82 ? -18.575 -5.326 34.323 1.00 97.12 82 TRP A O 1
ATOM 611 N N . THR A 1 83 ? -19.710 -5.998 32.518 1.00 97.00 83 THR A N 1
ATOM 612 C CA . THR A 1 83 ? -18.869 -5.251 31.575 1.00 97.00 83 THR A CA 1
ATOM 613 C C . THR A 1 83 ? -19.728 -4.423 30.637 1.00 97.00 83 THR A C 1
ATOM 615 O O . THR A 1 83 ? -20.734 -4.889 30.106 1.00 97.00 83 THR A O 1
ATOM 618 N N . TYR A 1 84 ? -19.336 -3.165 30.442 1.00 96.25 84 TYR A N 1
ATOM 619 C CA . TYR A 1 84 ? -19.975 -2.282 29.476 1.00 96.25 84 TYR A CA 1
ATOM 620 C C . TYR A 1 84 ? -19.354 -2.480 28.095 1.00 96.25 84 TYR A C 1
ATOM 622 O O . TYR A 1 84 ? -18.173 -2.196 27.892 1.00 96.25 84 TYR A O 1
ATOM 630 N N . PHE A 1 85 ? -20.160 -2.920 27.135 1.00 96.00 85 PHE A N 1
ATOM 631 C CA . PHE A 1 85 ? -19.724 -3.112 25.756 1.00 96.00 85 PHE A CA 1
ATOM 632 C C . PHE A 1 85 ? -20.196 -1.942 24.904 1.00 96.00 85 PHE A C 1
ATOM 634 O O . PHE A 1 85 ? -21.395 -1.720 24.749 1.00 96.00 85 PHE A O 1
ATOM 641 N N . THR A 1 86 ? -19.263 -1.193 24.315 1.00 92.94 86 THR A N 1
ATOM 642 C CA . THR A 1 86 ? -19.580 -0.025 23.472 1.00 92.94 86 THR A CA 1
ATOM 643 C C . THR A 1 86 ? -20.322 -0.412 22.191 1.00 92.94 86 THR A C 1
ATOM 645 O O . THR A 1 86 ? -21.199 0.328 21.749 1.00 92.94 86 THR A O 1
ATOM 648 N N . THR A 1 87 ? -20.047 -1.599 21.648 1.00 92.81 87 THR A N 1
ATOM 649 C CA . THR A 1 87 ? -20.705 -2.190 20.469 1.00 92.81 87 THR A CA 1
ATOM 650 C C . THR A 1 87 ? -22.216 -2.329 20.639 1.00 92.81 87 THR A C 1
ATOM 652 O O . THR A 1 87 ? -22.972 -1.999 19.727 1.00 92.81 87 THR A O 1
ATOM 655 N N . LYS A 1 88 ? -22.666 -2.760 21.823 1.00 93.44 88 LYS A N 1
ATOM 656 C CA . LYS A 1 88 ? -24.088 -2.840 22.203 1.00 93.44 88 LYS A CA 1
ATOM 657 C C . LYS A 1 88 ? -24.559 -1.663 23.056 1.00 93.44 88 LYS A C 1
ATOM 659 O O . LYS A 1 88 ? -25.753 -1.541 23.320 1.00 93.44 88 LYS A O 1
ATOM 664 N N . SER A 1 89 ? -23.628 -0.799 23.453 1.00 94.75 89 SER A N 1
ATOM 665 C CA . SER A 1 89 ? -23.832 0.377 24.296 1.00 94.75 89 SER A CA 1
ATOM 666 C C . SER A 1 89 ? -24.590 0.080 25.594 1.00 94.75 89 SER A C 1
ATOM 668 O O . SER A 1 89 ? -25.417 0.891 25.991 1.00 94.75 89 SER A O 1
ATOM 670 N N . ARG A 1 90 ? -24.341 -1.070 26.235 1.00 95.56 90 ARG A N 1
ATOM 671 C CA . ARG A 1 90 ? -24.980 -1.473 27.503 1.00 95.56 90 ARG A CA 1
ATOM 672 C C . ARG A 1 90 ? -24.086 -2.391 28.334 1.00 95.56 90 ARG A C 1
ATOM 674 O O . ARG A 1 90 ? -23.081 -2.903 27.836 1.00 95.56 90 ARG A O 1
ATOM 681 N N . PHE A 1 91 ? -24.488 -2.619 29.580 1.00 97.38 91 PHE A N 1
ATOM 682 C CA . PHE A 1 91 ? -23.874 -3.611 30.457 1.00 97.38 91 PHE A CA 1
ATOM 683 C C . PHE A 1 91 ? -24.346 -5.024 30.110 1.00 97.38 91 PHE A C 1
ATOM 685 O O . PHE A 1 91 ? -25.540 -5.258 29.923 1.00 97.38 91 PHE A O 1
ATOM 692 N N . LEU A 1 92 ? -23.398 -5.955 30.022 1.00 96.94 92 LEU A N 1
ATOM 693 C CA . LEU A 1 92 ? -23.623 -7.384 29.813 1.00 96.94 92 LEU A CA 1
ATOM 694 C C . LEU A 1 92 ? -22.950 -8.169 30.945 1.00 96.94 92 LEU A C 1
ATOM 696 O 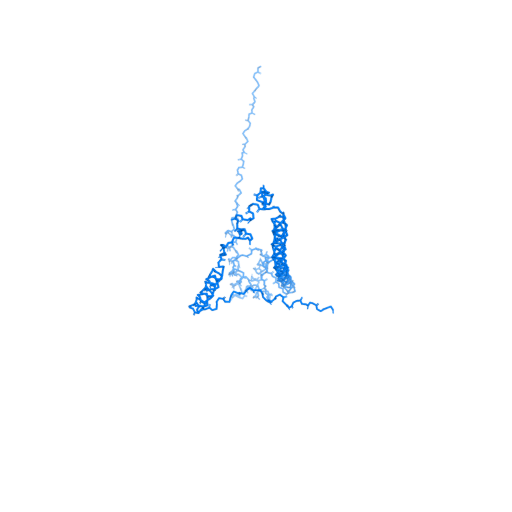O . LEU A 1 92 ? -21.979 -7.698 31.544 1.00 96.94 92 LEU A O 1
ATOM 700 N N . THR A 1 93 ? -23.439 -9.380 31.198 1.00 97.25 93 THR A N 1
ATOM 701 C CA . THR A 1 93 ? -22.867 -10.310 32.180 1.00 97.25 93 THR A CA 1
ATOM 702 C C . THR A 1 93 ? -22.973 -11.759 31.693 1.00 97.25 93 THR A C 1
ATOM 704 O O . THR A 1 93 ? -23.752 -12.071 30.783 1.00 97.25 93 THR A O 1
ATOM 707 N N . GLY A 1 94 ? -22.168 -12.642 32.288 1.00 95.62 94 GLY A N 1
ATOM 708 C CA . GLY A 1 94 ? -22.133 -14.075 32.007 1.00 95.62 94 GLY A CA 1
ATOM 709 C C . GLY A 1 94 ? -21.943 -14.395 30.523 1.00 95.62 94 GLY A C 1
ATOM 710 O O . GLY A 1 94 ? -21.199 -13.725 29.813 1.00 95.62 94 GLY A O 1
ATOM 711 N N . MET A 1 95 ? -22.690 -15.389 30.039 1.00 96.12 95 MET A N 1
ATOM 712 C CA . MET A 1 95 ? -22.587 -15.883 28.661 1.00 96.12 95 MET A CA 1
ATOM 713 C C . MET A 1 95 ? -22.805 -14.791 27.604 1.00 96.12 95 MET A C 1
ATOM 715 O O . MET A 1 95 ? -22.236 -14.861 26.518 1.00 96.12 95 MET A O 1
ATOM 719 N N . GLU A 1 96 ? -23.627 -13.777 27.890 1.00 95.94 96 GLU A N 1
ATOM 720 C CA . GLU A 1 96 ? -23.850 -12.689 26.939 1.00 95.94 96 GLU A CA 1
ATOM 721 C C . GLU A 1 96 ? -22.621 -11.779 26.800 1.00 95.94 96 GLU A C 1
ATOM 723 O O . GLU A 1 96 ? -22.305 -11.357 25.685 1.00 95.94 96 GLU A O 1
ATOM 728 N N . ALA A 1 97 ? -21.916 -11.513 27.904 1.00 96.44 97 ALA A N 1
ATOM 729 C CA . ALA A 1 97 ? -20.651 -10.785 27.879 1.00 96.44 97 ALA A CA 1
ATOM 730 C C . ALA A 1 97 ? -19.569 -11.584 27.138 1.00 96.44 97 ALA A C 1
ATOM 732 O O . ALA A 1 97 ? -18.888 -11.025 26.280 1.00 96.44 97 ALA A O 1
ATOM 733 N N . ASP A 1 98 ? -19.476 -12.893 27.392 1.00 96.50 98 ASP A N 1
ATOM 734 C CA . ASP A 1 98 ? -18.505 -13.775 26.731 1.00 96.50 98 ASP A CA 1
ATOM 735 C C . ASP A 1 98 ? -18.716 -13.822 25.210 1.00 96.50 98 ASP A C 1
ATOM 737 O O . ASP A 1 98 ? -17.765 -13.704 24.436 1.00 96.50 98 ASP A O 1
ATOM 741 N N . MET A 1 99 ? -19.972 -13.944 24.761 1.00 96.19 99 MET A N 1
ATOM 742 C CA . MET A 1 99 ? -20.309 -13.931 23.332 1.00 96.19 99 MET A CA 1
ATOM 743 C C . MET A 1 99 ? -19.971 -12.596 22.664 1.00 96.19 99 MET A C 1
ATOM 745 O O . MET A 1 99 ? -19.539 -12.574 21.511 1.00 96.19 99 MET A O 1
ATOM 749 N N . GLU A 1 100 ? -20.190 -11.479 23.359 1.00 96.31 100 GLU A N 1
ATOM 750 C CA . GLU A 1 100 ? -19.863 -10.163 22.815 1.00 96.31 100 GLU A CA 1
ATOM 751 C C . GLU A 1 100 ? -18.350 -9.950 22.729 1.00 96.31 100 GLU A C 1
ATOM 753 O O . GLU A 1 100 ? -17.860 -9.436 21.723 1.00 96.31 100 GLU A O 1
ATOM 758 N N . GLN A 1 101 ? -17.605 -10.392 23.743 1.00 95.06 101 GLN A N 1
ATOM 759 C CA . GLN A 1 101 ? -16.149 -10.328 23.736 1.00 95.06 101 GLN A CA 1
ATOM 760 C C . GLN A 1 101 ? -15.561 -11.170 22.595 1.00 95.06 101 GLN A C 1
ATOM 762 O O . GLN A 1 101 ? -14.757 -10.659 21.817 1.00 95.06 101 GLN A O 1
ATOM 767 N N . ASP A 1 102 ? -16.031 -12.408 22.409 1.00 95.75 102 ASP A N 1
ATOM 768 C CA . ASP A 1 102 ? -15.618 -13.270 21.291 1.00 95.75 102 ASP A CA 1
ATOM 769 C C . ASP A 1 102 ? -15.938 -12.640 19.923 1.00 95.75 102 ASP A C 1
ATOM 771 O O . ASP A 1 102 ? -15.130 -12.705 18.991 1.00 95.75 102 ASP A O 1
ATOM 775 N N . TYR A 1 103 ? -17.088 -11.970 19.789 1.00 95.00 103 TYR A N 1
ATOM 776 C CA . TYR A 1 103 ? -17.427 -11.232 18.572 1.00 95.00 103 TYR A CA 1
ATOM 777 C C . TYR A 1 103 ? -16.437 -10.089 18.294 1.00 95.00 103 TYR A C 1
ATOM 779 O O . TYR A 1 103 ? -15.970 -9.942 17.158 1.00 95.00 103 TYR A O 1
ATOM 787 N N . ILE A 1 104 ? -16.090 -9.299 19.315 1.00 94.44 104 ILE A N 1
ATOM 788 C CA . ILE A 1 104 ? -15.117 -8.204 19.203 1.00 94.44 104 ILE A CA 1
ATOM 789 C C . ILE A 1 104 ? -13.737 -8.751 18.830 1.00 94.44 104 ILE A C 1
ATOM 791 O O . ILE A 1 104 ? -13.120 -8.250 17.887 1.00 94.44 104 ILE A O 1
ATOM 795 N N . ASP A 1 105 ? -13.282 -9.808 19.496 1.00 94.50 105 ASP A N 1
ATOM 796 C CA . ASP A 1 105 ? -11.971 -10.409 19.254 1.00 94.50 105 ASP A CA 1
ATOM 797 C C . ASP A 1 105 ? -11.875 -10.985 17.837 1.00 94.50 105 ASP A C 1
ATOM 799 O O . ASP A 1 105 ? -10.901 -10.738 17.120 1.00 94.50 105 ASP A O 1
ATOM 803 N N . LYS A 1 106 ? -12.919 -11.673 17.360 1.00 93.44 106 LYS A N 1
ATOM 804 C CA . LYS A 1 106 ? -13.000 -12.150 15.969 1.00 93.44 106 LYS A CA 1
ATOM 805 C C . LYS A 1 106 ? -12.978 -11.005 14.965 1.00 93.44 106 LYS A C 1
ATOM 807 O O . LYS A 1 106 ? -12.294 -11.107 13.944 1.00 93.44 106 LYS A O 1
ATOM 812 N N . ALA A 1 107 ? -13.697 -9.915 15.229 1.00 92.44 107 ALA A N 1
ATOM 813 C CA . ALA A 1 107 ? -13.698 -8.745 14.354 1.00 92.44 107 ALA A CA 1
ATOM 814 C C . ALA A 1 107 ? -12.312 -8.077 14.297 1.00 92.44 107 ALA A C 1
ATOM 816 O O . ALA A 1 107 ? -11.840 -7.722 13.213 1.00 92.44 107 ALA A O 1
ATOM 817 N N . MET A 1 108 ? -11.636 -7.962 15.442 1.00 92.00 108 MET A N 1
ATOM 818 C CA . MET A 1 108 ? -10.283 -7.414 15.548 1.00 92.00 108 MET A CA 1
ATOM 819 C C . MET A 1 108 ? -9.256 -8.295 14.836 1.00 92.00 108 MET A C 1
ATOM 821 O O . MET A 1 108 ? -8.478 -7.790 14.025 1.00 92.00 108 MET A O 1
ATOM 825 N N . ASN A 1 109 ? -9.307 -9.609 15.051 1.00 93.62 109 ASN A N 1
ATOM 826 C CA . ASN A 1 109 ? -8.426 -10.569 14.389 1.00 93.62 109 ASN A CA 1
ATOM 827 C C . ASN A 1 109 ? -8.639 -10.586 12.875 1.00 93.62 109 ASN A C 1
ATOM 829 O O . ASN A 1 109 ? -7.672 -10.571 12.117 1.00 93.62 109 ASN A O 1
ATOM 833 N N . LYS A 1 110 ? -9.892 -10.526 12.410 1.00 93.56 110 LYS A N 1
ATOM 834 C CA . LYS A 1 110 ? -10.197 -10.413 10.979 1.00 93.56 110 LYS A CA 1
ATOM 835 C C . LYS A 1 110 ? -9.618 -9.132 10.379 1.00 93.56 110 LYS A C 1
ATOM 837 O O . LYS A 1 110 ? -9.046 -9.166 9.295 1.00 93.56 110 LYS A O 1
ATOM 842 N N . LYS A 1 111 ? -9.735 -8.001 11.081 1.00 91.94 111 LYS A N 1
ATOM 843 C CA . LYS A 1 111 ? -9.151 -6.730 10.635 1.00 91.94 111 LYS A CA 1
ATOM 844 C C . LYS A 1 111 ? -7.622 -6.798 10.583 1.00 91.94 111 LYS A C 1
ATOM 846 O O . LYS A 1 111 ? -7.041 -6.310 9.618 1.00 91.94 111 LYS A O 1
ATOM 851 N N . ALA A 1 112 ? -6.987 -7.405 11.585 1.00 93.00 112 ALA A N 1
ATOM 852 C CA . ALA A 1 112 ? -5.539 -7.596 11.619 1.00 93.00 112 ALA A CA 1
ATOM 853 C C . ALA A 1 112 ? -5.057 -8.512 10.482 1.00 93.00 112 ALA A C 1
ATOM 855 O O . ALA A 1 112 ? -4.116 -8.152 9.781 1.00 93.00 112 ALA A O 1
ATOM 856 N N . SER A 1 113 ? -5.747 -9.631 10.238 1.00 92.88 113 SER A N 1
ATOM 857 C CA . SER A 1 113 ? -5.460 -10.538 9.117 1.00 92.88 113 SER A CA 1
ATOM 858 C C . SER A 1 113 ? -5.553 -9.812 7.778 1.00 92.88 113 SER A C 1
ATOM 860 O O . SER A 1 113 ? -4.586 -9.791 7.029 1.00 92.88 113 SER A O 1
ATOM 862 N N . ASN A 1 114 ? -6.663 -9.111 7.523 1.00 92.81 114 ASN A N 1
ATOM 863 C CA . ASN A 1 114 ? -6.843 -8.354 6.282 1.00 92.81 114 ASN A CA 1
ATOM 864 C C . ASN A 1 114 ? -5.751 -7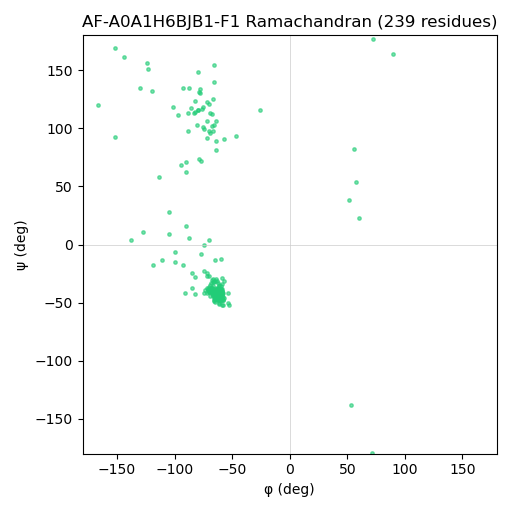.289 6.080 1.00 92.81 114 ASN A C 1
ATOM 866 O O . ASN A 1 114 ? -5.368 -6.996 4.949 1.00 92.81 114 ASN A O 1
ATOM 870 N N . GLN A 1 115 ? -5.266 -6.680 7.166 1.00 93.19 115 GLN A N 1
ATOM 871 C CA . GLN A 1 115 ? -4.190 -5.695 7.104 1.00 93.19 115 GLN A CA 1
ATOM 872 C C . GLN A 1 115 ? -2.852 -6.339 6.722 1.00 93.19 115 GLN A C 1
ATOM 874 O O . GLN A 1 115 ? -2.103 -5.748 5.944 1.00 93.19 115 GLN A O 1
ATOM 879 N N . ILE A 1 116 ? -2.560 -7.528 7.252 1.00 93.25 116 ILE A N 1
ATOM 880 C CA . ILE A 1 116 ? -1.370 -8.309 6.893 1.00 93.25 116 ILE A CA 1
ATOM 881 C C . ILE A 1 116 ? -1.454 -8.736 5.425 1.00 93.25 116 ILE A C 1
ATOM 883 O O . ILE A 1 116 ? -0.506 -8.512 4.677 1.00 93.25 116 ILE A O 1
ATOM 887 N N . ASP A 1 117 ? -2.603 -9.253 4.985 1.00 91.62 117 ASP A N 1
ATOM 888 C CA . ASP A 1 117 ? -2.821 -9.666 3.594 1.00 91.62 117 ASP A CA 1
ATOM 889 C C . ASP A 1 117 ? -2.616 -8.493 2.625 1.00 91.62 117 ASP A C 1
ATOM 891 O O . ASP A 1 117 ? -1.916 -8.618 1.621 1.00 91.62 117 ASP A O 1
ATOM 895 N N . TYR A 1 118 ? -3.147 -7.316 2.968 1.00 91.38 118 TYR A N 1
ATOM 896 C CA . TYR A 1 118 ? -2.940 -6.093 2.192 1.00 91.38 118 TYR A CA 1
ATOM 897 C C . TYR A 1 118 ? -1.462 -5.675 2.121 1.00 91.38 118 TYR A C 1
ATOM 899 O O . TYR A 1 118 ? -0.989 -5.244 1.069 1.00 91.38 118 TYR A O 1
ATOM 907 N N . GLN A 1 119 ? -0.718 -5.789 3.225 1.00 91.88 119 GLN A N 1
ATOM 908 C CA . GLN A 1 119 ? 0.711 -5.464 3.251 1.00 91.88 119 GLN A CA 1
ATOM 909 C C . GLN A 1 119 ? 1.537 -6.445 2.418 1.00 91.88 119 GLN A C 1
ATOM 911 O O . GLN A 1 119 ? 2.410 -6.006 1.669 1.00 91.88 119 GLN A O 1
ATOM 916 N N . ASN A 1 120 ? 1.234 -7.739 2.506 1.00 92.56 120 ASN A N 1
ATOM 917 C CA . ASN A 1 120 ? 1.903 -8.776 1.726 1.00 92.56 120 ASN A CA 1
ATOM 918 C C . ASN A 1 120 ? 1.653 -8.589 0.227 1.00 92.56 120 ASN A C 1
ATOM 920 O O . ASN A 1 120 ? 2.596 -8.618 -0.561 1.00 92.56 120 ASN A O 1
ATOM 924 N N . GLU A 1 121 ? 0.405 -8.327 -0.167 1.00 91.62 121 GLU A N 1
ATOM 925 C CA . GLU A 1 121 ? 0.062 -8.087 -1.570 1.00 91.62 121 GLU A CA 1
ATOM 926 C C . GLU A 1 121 ? 0.746 -6.829 -2.112 1.00 91.62 121 GLU A C 1
ATOM 928 O O . GLU A 1 121 ? 1.282 -6.825 -3.219 1.00 91.62 121 GLU A O 1
ATOM 933 N N . ARG A 1 122 ? 0.806 -5.766 -1.305 1.00 91.50 122 ARG A N 1
ATOM 934 C CA . ARG A 1 122 ? 1.531 -4.552 -1.678 1.00 91.50 122 ARG A CA 1
ATOM 935 C C . ARG A 1 122 ? 3.026 -4.818 -1.876 1.00 91.50 122 ARG A C 1
ATOM 937 O O . ARG A 1 122 ? 3.580 -4.370 -2.875 1.00 91.50 122 ARG A O 1
ATOM 944 N N . ALA A 1 123 ? 3.666 -5.541 -0.958 1.00 92.75 123 ALA A N 1
ATOM 945 C CA . ALA A 1 123 ? 5.082 -5.886 -1.072 1.00 92.75 123 ALA A CA 1
ATOM 946 C C . ALA A 1 123 ? 5.362 -6.748 -2.316 1.00 92.75 123 ALA A C 1
ATOM 948 O O . ALA A 1 123 ? 6.350 -6.521 -3.016 1.00 92.75 123 ALA A O 1
ATOM 949 N N . ARG A 1 124 ? 4.461 -7.688 -2.637 1.00 93.38 124 ARG A N 1
ATOM 950 C CA . ARG A 1 124 ? 4.530 -8.506 -3.855 1.00 93.38 124 ARG A CA 1
ATOM 951 C C . ARG A 1 124 ? 4.511 -7.640 -5.113 1.00 93.38 124 ARG A C 1
ATOM 953 O O . ARG A 1 124 ? 5.415 -7.750 -5.938 1.00 93.38 124 ARG A O 1
ATOM 960 N N . LEU A 1 125 ? 3.534 -6.738 -5.224 1.00 91.00 125 LEU A N 1
ATOM 961 C CA . LEU A 1 125 ? 3.419 -5.821 -6.362 1.00 91.00 125 LEU A CA 1
ATOM 962 C C . LEU A 1 125 ? 4.621 -4.873 -6.469 1.00 91.00 125 LEU A C 1
ATOM 964 O O . LEU A 1 125 ? 5.083 -4.594 -7.571 1.00 91.00 125 LEU A O 1
ATOM 968 N N . GLU A 1 126 ? 5.161 -4.393 -5.347 1.00 91.81 126 GLU A N 1
ATOM 969 C CA . GLU A 1 126 ? 6.365 -3.553 -5.340 1.00 91.81 126 GLU A CA 1
ATOM 970 C C . GLU A 1 126 ? 7.602 -4.312 -5.869 1.00 91.81 126 GLU A C 1
ATOM 972 O O . GLU A 1 126 ? 8.358 -3.740 -6.658 1.00 91.81 126 GLU A O 1
ATOM 977 N N . CYS A 1 127 ? 7.785 -5.597 -5.522 1.00 91.50 127 CYS A N 1
ATOM 978 C CA . CYS A 1 127 ? 8.843 -6.435 -6.115 1.00 91.50 127 CYS A CA 1
ATOM 979 C C . CYS A 1 127 ? 8.593 -6.712 -7.614 1.00 91.50 127 CYS A C 1
ATOM 981 O O . CYS A 1 127 ? 9.536 -6.689 -8.402 1.00 91.50 127 CYS A O 1
ATOM 983 N N . GLU A 1 128 ? 7.348 -6.952 -8.042 1.00 90.38 128 GLU A N 1
ATOM 984 C CA . GLU A 1 128 ? 7.032 -7.163 -9.467 1.00 90.38 128 GLU A CA 1
ATOM 985 C C . GLU A 1 128 ? 7.322 -5.904 -10.305 1.00 90.38 128 GLU A C 1
ATOM 987 O O . GLU A 1 128 ? 7.918 -5.988 -11.381 1.00 90.38 128 GLU A O 1
ATOM 992 N N . ILE A 1 129 ? 6.958 -4.723 -9.793 1.00 91.94 129 ILE A N 1
ATOM 993 C CA . ILE A 1 129 ? 7.220 -3.440 -10.457 1.00 91.94 129 ILE A CA 1
ATOM 994 C C . ILE A 1 129 ? 8.723 -3.173 -10.561 1.00 91.94 129 ILE A C 1
ATOM 996 O O . ILE A 1 129 ? 9.183 -2.752 -11.623 1.00 91.94 129 ILE A O 1
ATOM 1000 N N . SER A 1 130 ? 9.494 -3.409 -9.496 1.00 91.62 130 SER A N 1
ATOM 1001 C CA . SER A 1 130 ? 10.939 -3.155 -9.522 1.00 91.62 130 SER A CA 1
ATOM 1002 C C . SER A 1 130 ? 11.663 -4.081 -10.506 1.00 91.62 130 SER A C 1
ATOM 1004 O O . SER A 1 130 ? 12.473 -3.603 -11.302 1.00 91.62 130 SER A O 1
ATOM 1006 N N . ALA A 1 131 ? 11.303 -5.367 -10.540 1.00 91.38 131 ALA A N 1
ATOM 1007 C CA . ALA A 1 131 ? 11.835 -6.323 -11.509 1.00 91.38 131 ALA A CA 1
ATOM 1008 C C . ALA A 1 131 ? 11.481 -5.933 -12.957 1.00 91.38 131 ALA A C 1
ATOM 1010 O O . ALA A 1 131 ? 12.331 -5.981 -13.849 1.00 91.38 131 ALA A O 1
ATOM 1011 N N . ALA A 1 132 ? 10.242 -5.491 -13.199 1.00 90.56 132 ALA A N 1
ATOM 1012 C CA . ALA A 1 132 ? 9.824 -5.014 -14.514 1.00 90.56 132 ALA A CA 1
ATOM 1013 C C . ALA A 1 132 ? 10.599 -3.756 -14.947 1.00 90.56 132 ALA A C 1
ATOM 1015 O O . ALA A 1 132 ? 11.023 -3.661 -16.098 1.00 90.56 132 ALA A O 1
ATOM 1016 N N . GLN A 1 133 ? 10.829 -2.807 -14.036 1.00 91.88 133 GLN A N 1
ATOM 1017 C CA . GLN A 1 133 ? 11.619 -1.602 -14.311 1.00 91.88 133 GLN A CA 1
ATOM 1018 C C . GLN A 1 133 ? 13.073 -1.927 -14.663 1.00 91.88 133 GLN A C 1
ATOM 1020 O O . GLN A 1 133 ? 13.626 -1.336 -15.592 1.00 91.88 133 GLN A O 1
ATOM 1025 N N . GLU A 1 134 ? 13.691 -2.870 -13.952 1.00 92.88 134 GLU A N 1
ATOM 1026 C CA . GLU A 1 134 ? 15.051 -3.316 -14.253 1.00 92.88 134 GLU A CA 1
ATOM 1027 C C . GLU A 1 134 ? 15.132 -3.991 -15.628 1.00 92.88 134 GLU A C 1
ATOM 1029 O O . GLU A 1 134 ? 16.030 -3.683 -16.415 1.00 92.88 134 GLU A O 1
ATOM 1034 N N . SER A 1 135 ? 14.146 -4.828 -15.967 1.00 91.56 135 SER A N 1
ATOM 1035 C CA . SER A 1 135 ? 14.049 -5.449 -17.290 1.00 91.56 135 SER A CA 1
ATOM 1036 C C . SER A 1 135 ? 13.908 -4.412 -18.409 1.00 91.56 135 SER A C 1
ATOM 1038 O O . SER A 1 135 ? 14.645 -4.480 -19.392 1.00 91.56 135 SER A O 1
ATOM 1040 N N . VAL A 1 136 ? 13.029 -3.415 -18.246 1.00 93.44 136 VAL A N 1
ATOM 1041 C CA . VAL A 1 136 ? 12.877 -2.318 -19.219 1.00 93.44 136 VAL A CA 1
ATOM 1042 C C . VAL A 1 136 ? 14.195 -1.571 -19.401 1.00 93.44 136 VAL A C 1
ATOM 1044 O O . VAL A 1 136 ? 14.635 -1.384 -20.530 1.00 93.44 136 VAL A O 1
ATOM 1047 N N . LYS A 1 137 ? 14.871 -1.214 -18.306 1.00 94.25 137 LYS A N 1
ATOM 1048 C CA . LYS A 1 137 ? 16.156 -0.510 -18.362 1.00 94.25 137 LYS A CA 1
ATOM 1049 C C . LYS A 1 137 ? 17.241 -1.322 -19.083 1.00 94.25 137 LYS A C 1
ATOM 1051 O O . LYS A 1 137 ? 18.037 -0.748 -19.824 1.00 94.25 137 LYS A O 1
ATOM 1056 N N . SER A 1 138 ? 17.281 -2.641 -18.878 1.00 92.81 138 SER A N 1
ATOM 1057 C CA . SER A 1 138 ? 18.191 -3.535 -19.611 1.00 92.81 138 SER A CA 1
ATOM 1058 C C . SER A 1 138 ? 17.888 -3.522 -21.108 1.00 92.81 138 SER A C 1
ATOM 1060 O O . SER A 1 138 ? 18.793 -3.332 -21.917 1.00 92.81 138 SER A O 1
ATOM 1062 N N . LEU A 1 139 ? 16.612 -3.656 -21.478 1.00 95.19 139 LEU A N 1
ATOM 1063 C CA . LEU A 1 139 ? 16.179 -3.658 -22.876 1.00 95.19 139 LEU A CA 1
ATOM 1064 C C . LEU A 1 139 ? 16.448 -2.320 -23.575 1.00 95.19 139 LEU A C 1
ATOM 1066 O O . LEU A 1 139 ? 16.852 -2.310 -24.735 1.00 95.19 139 LEU A O 1
ATOM 1070 N N . GLU A 1 140 ? 16.268 -1.194 -22.884 1.00 94.50 140 GLU A N 1
ATOM 1071 C CA . GLU A 1 140 ? 16.625 0.132 -23.401 1.00 94.50 140 GLU A CA 1
ATOM 1072 C C . GLU A 1 140 ? 18.133 0.241 -23.667 1.00 94.50 140 GLU A C 1
ATOM 1074 O O . GLU A 1 140 ? 18.540 0.684 -24.741 1.00 94.50 140 GLU A O 1
ATOM 1079 N N . ALA A 1 141 ? 18.971 -0.236 -22.740 1.00 94.06 141 ALA A N 1
ATOM 1080 C CA . ALA A 1 141 ? 20.420 -0.249 -22.927 1.00 94.06 141 ALA A CA 1
ATOM 1081 C C . ALA A 1 141 ? 20.853 -1.168 -24.086 1.00 94.06 141 ALA A C 1
ATOM 1083 O O . ALA A 1 141 ? 21.734 -0.811 -24.870 1.00 94.06 141 ALA A O 1
ATOM 1084 N N . GLU A 1 142 ? 20.234 -2.341 -24.225 1.00 92.00 142 GLU A N 1
ATOM 1085 C CA . GLU A 1 142 ? 20.462 -3.245 -25.358 1.00 92.00 142 GLU A CA 1
ATOM 1086 C C . GLU A 1 142 ? 20.054 -2.604 -26.687 1.00 92.00 142 GLU A C 1
ATOM 1088 O O . GLU A 1 142 ? 20.802 -2.679 -27.665 1.00 92.00 142 GLU A O 1
ATOM 1093 N N . TYR A 1 143 ? 18.905 -1.927 -26.718 1.00 93.88 143 TYR A N 1
ATOM 1094 C CA . TYR A 1 143 ? 18.432 -1.203 -27.892 1.00 93.88 143 TYR A CA 1
ATOM 1095 C C . TYR A 1 143 ? 19.395 -0.083 -28.304 1.00 93.88 143 TYR A C 1
ATOM 1097 O O . TYR A 1 143 ? 19.743 0.023 -29.483 1.00 93.88 143 TYR A O 1
ATOM 1105 N N . ASP A 1 144 ? 19.875 0.717 -27.351 1.00 93.12 144 ASP A N 1
ATOM 1106 C CA . ASP A 1 144 ? 20.833 1.790 -27.625 1.00 93.12 144 ASP A CA 1
ATOM 1107 C C . ASP A 1 144 ? 22.172 1.244 -28.140 1.00 93.12 144 ASP A C 1
ATOM 1109 O O . ASP A 1 144 ? 22.716 1.759 -29.121 1.00 93.12 144 ASP A O 1
ATOM 1113 N N . ASN A 1 145 ? 22.670 0.153 -27.550 1.00 93.62 145 ASN A N 1
ATOM 1114 C CA . ASN A 1 145 ? 23.872 -0.535 -28.025 1.00 93.62 145 ASN A CA 1
ATOM 1115 C C . ASN A 1 145 ? 23.699 -1.071 -29.450 1.00 93.62 145 ASN A C 1
ATOM 1117 O O . ASN A 1 145 ? 24.580 -0.898 -30.293 1.00 93.62 145 ASN A O 1
ATOM 1121 N N . PHE A 1 146 ? 22.554 -1.689 -29.742 1.00 93.81 146 PHE A N 1
ATOM 1122 C CA . PHE A 1 146 ? 22.243 -2.190 -31.076 1.00 93.81 146 PHE A CA 1
ATOM 1123 C C . PHE A 1 146 ? 22.161 -1.057 -32.105 1.00 93.81 146 PHE A C 1
ATOM 1125 O O . PHE A 1 146 ? 22.712 -1.166 -33.202 1.00 93.81 146 PHE A O 1
ATOM 1132 N N . LYS A 1 147 ? 21.509 0.054 -31.750 1.00 94.38 147 LYS A N 1
ATOM 1133 C CA . LYS A 1 147 ? 21.419 1.243 -32.600 1.00 94.38 147 LYS A CA 1
ATOM 1134 C C . LYS A 1 147 ? 22.804 1.815 -32.900 1.00 94.38 147 LYS A C 1
ATOM 1136 O O . LYS A 1 147 ? 23.090 2.098 -34.060 1.00 94.38 147 LYS A O 1
ATOM 1141 N N . LEU A 1 148 ? 23.663 1.939 -31.888 1.00 93.44 148 LEU A N 1
ATOM 1142 C CA . LEU A 1 148 ? 25.038 2.407 -32.060 1.00 93.44 148 LEU A CA 1
ATOM 1143 C C . LEU A 1 148 ? 25.838 1.481 -32.984 1.00 93.44 148 LEU A C 1
ATOM 1145 O O . LEU A 1 148 ? 26.468 1.965 -33.921 1.00 93.44 148 LEU A O 1
ATOM 1149 N N . ALA A 1 149 ? 25.771 0.165 -32.762 1.00 91.88 149 ALA A N 1
ATOM 1150 C CA . ALA A 1 149 ? 26.466 -0.819 -33.590 1.00 91.88 149 ALA A CA 1
ATOM 1151 C C . ALA A 1 149 ? 26.025 -0.743 -35.060 1.00 91.88 149 ALA A C 1
ATOM 1153 O O . ALA A 1 149 ? 26.861 -0.757 -35.959 1.00 91.88 149 ALA A O 1
ATOM 1154 N N . ARG A 1 150 ? 24.719 -0.583 -35.312 1.00 93.56 150 ARG A N 1
ATOM 1155 C CA . ARG A 1 150 ? 24.186 -0.401 -36.669 1.00 93.56 150 ARG A CA 1
ATOM 1156 C C . ARG A 1 150 ? 24.668 0.879 -37.339 1.00 93.56 150 ARG A C 1
ATOM 1158 O O . ARG A 1 150 ? 24.948 0.857 -38.534 1.00 93.56 150 ARG A O 1
ATOM 1165 N N . THR A 1 151 ? 24.735 1.985 -36.600 1.00 91.12 151 THR A N 1
ATOM 1166 C CA . THR A 1 151 ? 25.267 3.245 -37.130 1.00 91.12 151 THR A CA 1
ATOM 1167 C C . THR A 1 151 ? 26.742 3.089 -37.495 1.00 91.12 151 THR A C 1
ATOM 1169 O O . THR A 1 151 ? 27.119 3.408 -38.617 1.00 91.12 151 THR A O 1
ATOM 1172 N N . GLN A 1 152 ? 27.546 2.502 -36.606 1.00 91.62 152 GLN A N 1
ATOM 1173 C CA . GLN A 1 152 ? 28.971 2.259 -36.853 1.00 91.62 152 GLN A CA 1
ATOM 1174 C C . GLN A 1 152 ? 29.211 1.323 -38.043 1.00 91.62 152 GLN A C 1
ATOM 1176 O O . GLN A 1 152 ? 30.114 1.558 -38.841 1.00 91.62 152 GLN A O 1
ATOM 1181 N N . GLU A 1 153 ? 28.402 0.272 -38.192 1.00 91.25 153 GLU A N 1
ATOM 1182 C CA . GLU A 1 153 ? 28.476 -0.625 -39.347 1.00 91.25 153 GLU A CA 1
ATOM 1183 C C . GLU A 1 153 ? 28.178 0.126 -40.654 1.00 91.25 153 GLU A C 1
ATOM 1185 O O . GLU A 1 153 ? 28.914 -0.018 -41.632 1.00 91.25 153 GLU A O 1
ATOM 1190 N N . ALA A 1 154 ? 27.135 0.963 -40.666 1.00 93.12 154 ALA A N 1
ATOM 1191 C CA . ALA A 1 154 ? 26.775 1.771 -41.828 1.00 93.12 154 ALA A CA 1
ATOM 1192 C C . ALA A 1 154 ? 27.865 2.795 -42.185 1.00 93.12 154 ALA A C 1
ATOM 1194 O O . ALA A 1 154 ? 28.228 2.907 -43.356 1.00 93.12 154 ALA A O 1
ATOM 1195 N N . GLU A 1 155 ? 28.419 3.499 -41.196 1.00 89.94 155 GLU A N 1
ATOM 1196 C CA . GLU A 1 155 ? 29.538 4.433 -41.372 1.00 89.94 155 GLU A CA 1
ATOM 1197 C C . GLU A 1 155 ? 30.773 3.717 -41.929 1.00 89.94 155 GLU A C 1
ATOM 1199 O O . GLU A 1 155 ? 31.342 4.147 -42.931 1.00 89.94 155 GLU A O 1
ATOM 1204 N N . HIS A 1 156 ? 31.147 2.574 -41.345 1.00 89.81 156 HIS A N 1
ATOM 1205 C CA . HIS A 1 156 ? 32.294 1.784 -41.791 1.00 89.81 156 HIS A CA 1
ATOM 1206 C C . HIS A 1 156 ? 32.134 1.304 -43.240 1.00 89.81 156 HIS A C 1
ATOM 1208 O O . HIS A 1 156 ? 33.059 1.415 -44.047 1.00 89.81 156 HIS A O 1
ATOM 1214 N N . MET A 1 157 ? 30.956 0.783 -43.595 1.00 92.00 157 MET A N 1
ATOM 1215 C CA . MET A 1 157 ? 30.678 0.329 -44.959 1.00 92.00 157 MET A CA 1
ATOM 1216 C C . MET A 1 157 ? 30.641 1.490 -45.956 1.00 92.00 157 MET A C 1
ATOM 1218 O O . MET A 1 157 ? 31.149 1.343 -47.067 1.00 92.00 157 MET A O 1
ATOM 1222 N N . THR A 1 158 ? 30.100 2.642 -45.556 1.00 92.62 158 THR A N 1
ATOM 1223 C CA . THR A 1 158 ? 30.102 3.867 -46.369 1.00 92.62 158 THR A CA 1
ATOM 1224 C C . THR A 1 158 ? 31.531 4.325 -46.641 1.00 92.62 158 THR A C 1
ATOM 1226 O O . THR A 1 158 ? 31.910 4.494 -47.797 1.00 92.62 158 THR A O 1
ATOM 1229 N N . MET A 1 159 ? 32.358 4.422 -45.597 1.00 92.00 159 MET A N 1
ATOM 1230 C CA . MET A 1 159 ? 33.761 4.816 -45.721 1.00 92.00 159 MET A CA 1
ATOM 1231 C C . MET A 1 159 ? 34.544 3.873 -46.631 1.00 92.00 159 MET A C 1
ATOM 1233 O O . MET A 1 159 ? 35.302 4.315 -47.491 1.00 92.00 159 MET A O 1
ATOM 1237 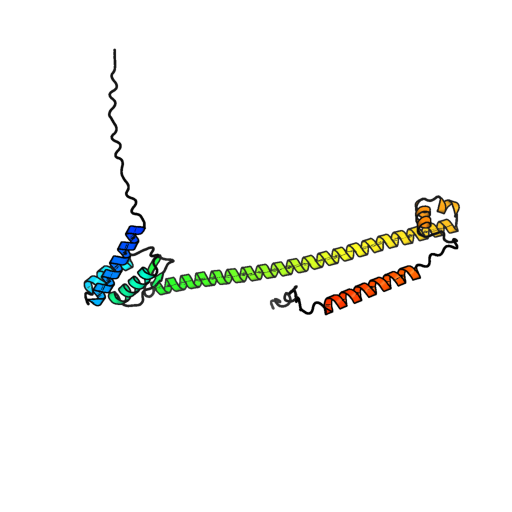N N . LYS A 1 160 ? 34.319 2.562 -46.492 1.00 93.12 160 LYS A N 1
ATOM 1238 C CA . LYS A 1 160 ? 34.939 1.559 -47.359 1.00 93.12 160 LYS A CA 1
ATOM 1239 C C . LYS A 1 160 ? 34.600 1.796 -48.833 1.00 93.12 160 LYS A C 1
ATOM 1241 O O . LYS A 1 160 ? 35.503 1.801 -49.661 1.00 93.12 160 LYS A O 1
ATOM 1246 N N . VAL A 1 161 ? 33.323 2.018 -49.155 1.00 96.44 161 VAL A N 1
ATOM 1247 C CA . VAL A 1 161 ? 32.891 2.303 -50.535 1.00 96.44 161 VAL A CA 1
ATOM 1248 C C . VAL A 1 161 ? 33.516 3.600 -51.046 1.00 96.44 161 VAL A C 1
ATOM 1250 O O . VAL A 1 161 ? 33.954 3.650 -52.193 1.00 96.44 161 VAL A O 1
ATOM 1253 N N . CYS A 1 162 ? 33.611 4.626 -50.202 1.00 95.00 162 CYS A N 1
ATOM 1254 C CA . CYS A 1 162 ? 34.261 5.880 -50.564 1.00 95.00 162 CYS A CA 1
ATOM 1255 C C . CYS A 1 162 ? 35.755 5.707 -50.850 1.00 95.00 162 CYS A C 1
ATOM 1257 O O . CYS A 1 162 ? 36.246 6.256 -51.834 1.00 95.00 162 CYS A O 1
ATOM 1259 N N . TYR A 1 163 ? 36.472 4.907 -50.058 1.00 94.56 163 TYR A N 1
ATOM 1260 C CA . TYR A 1 163 ? 37.871 4.568 -50.332 1.00 94.56 163 TYR A CA 1
ATOM 1261 C C . TYR A 1 163 ? 38.037 3.758 -51.617 1.00 94.56 163 TYR A C 1
ATOM 1263 O O . TYR A 1 163 ? 38.913 4.080 -52.420 1.00 94.56 163 TYR A O 1
ATOM 1271 N N . ASP A 1 164 ? 37.184 2.757 -51.847 1.00 95.88 164 ASP A N 1
ATOM 1272 C CA . ASP A 1 164 ? 37.198 1.970 -53.083 1.00 95.88 164 ASP A CA 1
ATOM 1273 C C . ASP A 1 164 ? 36.951 2.877 -54.307 1.00 95.88 164 ASP A C 1
ATOM 1275 O O . ASP A 1 164 ? 37.646 2.765 -55.323 1.00 95.88 164 ASP A O 1
ATOM 1279 N N . LEU A 1 165 ? 36.014 3.830 -54.198 1.00 96.94 165 LEU A N 1
ATOM 1280 C CA . LEU A 1 165 ? 35.744 4.814 -55.244 1.00 96.94 165 LEU A CA 1
ATOM 1281 C C . LEU A 1 165 ? 36.938 5.749 -55.447 1.00 96.94 165 LEU A C 1
ATOM 1283 O O . LEU A 1 165 ? 37.376 5.895 -56.583 1.00 96.94 165 LEU A O 1
ATOM 1287 N N . TYR A 1 166 ? 37.511 6.308 -54.377 1.00 95.38 166 TYR A N 1
ATOM 1288 C CA . TYR A 1 166 ? 38.668 7.207 -54.445 1.00 95.38 166 TYR A CA 1
ATOM 1289 C C . TYR A 1 166 ? 39.879 6.542 -55.101 1.00 95.38 166 TYR A C 1
ATOM 1291 O O . TYR A 1 166 ? 40.538 7.149 -55.939 1.00 95.38 166 TYR A O 1
ATOM 1299 N N . ALA A 1 167 ? 40.140 5.271 -54.784 1.00 95.69 167 ALA A N 1
ATOM 1300 C CA . ALA A 1 167 ? 41.225 4.509 -55.394 1.00 95.69 167 ALA A CA 1
ATOM 1301 C C . ALA A 1 167 ? 41.033 4.301 -56.909 1.00 95.69 167 ALA A C 1
ATOM 1303 O O . ALA A 1 167 ? 42.016 4.187 -57.642 1.00 95.69 167 ALA A O 1
ATOM 1304 N N . SER A 1 168 ? 39.782 4.238 -57.378 1.00 97.12 168 SER A N 1
ATOM 1305 C CA . SER A 1 168 ? 39.450 4.034 -58.794 1.00 97.12 168 SER A CA 1
ATOM 1306 C C . SER A 1 168 ? 39.300 5.337 -59.595 1.00 97.12 168 SER A C 1
ATOM 1308 O O . SER A 1 168 ? 39.781 5.414 -60.725 1.00 97.12 168 SER A O 1
ATOM 1310 N N . ASP A 1 169 ? 38.661 6.354 -59.012 1.00 97.38 169 ASP A N 1
ATOM 1311 C CA . ASP A 1 169 ? 38.389 7.671 -59.589 1.00 97.38 169 ASP A CA 1
ATOM 1312 C C . ASP A 1 169 ? 38.309 8.731 -58.464 1.00 97.38 169 ASP A C 1
ATOM 1314 O O . ASP A 1 169 ? 37.240 8.969 -57.884 1.00 97.38 169 ASP A O 1
ATOM 1318 N N . PRO A 1 170 ? 39.436 9.401 -58.151 1.00 95.38 170 PRO A N 1
ATOM 1319 C CA . PRO A 1 170 ? 39.488 10.416 -57.101 1.00 95.38 170 PRO A CA 1
ATOM 1320 C C . PRO A 1 170 ? 38.536 11.592 -57.342 1.00 95.38 170 PRO A C 1
ATOM 1322 O O . PRO A 1 170 ? 37.958 12.127 -56.398 1.00 95.38 170 PRO A O 1
ATOM 1325 N N . ALA A 1 171 ? 38.343 12.005 -58.600 1.00 94.81 171 ALA A N 1
ATOM 1326 C CA . ALA A 1 171 ? 37.484 13.141 -58.918 1.00 94.81 171 ALA A CA 1
ATOM 1327 C C . ALA A 1 171 ? 36.009 12.799 -58.673 1.00 94.81 171 ALA A C 1
ATOM 1329 O O . ALA A 1 171 ? 35.278 13.620 -58.119 1.00 94.81 171 ALA A O 1
ATOM 1330 N N . ALA A 1 172 ? 35.583 11.583 -59.031 1.00 96.12 172 ALA A N 1
ATOM 1331 C CA . ALA A 1 172 ? 34.235 11.109 -58.739 1.00 96.12 172 ALA A CA 1
ATOM 1332 C C . ALA A 1 172 ? 33.986 10.987 -57.228 1.00 96.12 172 ALA A C 1
ATOM 1334 O O . ALA A 1 172 ? 32.955 11.456 -56.754 1.00 96.12 172 ALA A O 1
ATOM 1335 N N . ALA A 1 173 ? 34.935 10.435 -56.465 1.00 95.69 173 ALA A N 1
ATOM 1336 C CA . ALA A 1 173 ? 34.807 10.306 -55.012 1.00 95.69 173 ALA A CA 1
ATOM 1337 C C . ALA A 1 173 ? 34.711 11.662 -54.291 1.00 95.69 173 ALA A C 1
ATOM 1339 O O . ALA A 1 173 ? 33.926 11.808 -53.362 1.00 95.69 173 ALA A O 1
ATOM 1340 N N . LEU A 1 174 ? 35.471 12.669 -54.735 1.00 94.88 174 LEU A N 1
ATOM 1341 C CA . LEU A 1 174 ? 35.441 14.017 -54.151 1.00 94.88 174 LEU A CA 1
ATOM 1342 C C . LEU A 1 174 ? 34.195 14.825 -54.535 1.00 94.88 174 LEU A C 1
ATOM 1344 O O . LEU A 1 174 ? 33.855 15.788 -53.850 1.00 94.88 174 LEU A O 1
ATOM 1348 N N . LEU A 1 175 ? 33.533 14.492 -55.642 1.00 95.88 175 LEU A N 1
ATOM 1349 C CA . LEU A 1 175 ? 32.296 15.154 -56.065 1.00 95.88 175 LEU A CA 1
ATOM 1350 C C . LEU A 1 175 ? 31.041 14.442 -55.549 1.00 95.88 175 LEU A C 1
ATOM 1352 O O . LEU A 1 175 ? 29.970 15.050 -55.536 1.00 95.88 175 LEU A O 1
ATOM 1356 N N . GLU A 1 176 ? 31.160 13.181 -55.129 1.00 97.19 176 GLU A N 1
ATOM 1357 C CA . GLU A 1 176 ? 30.084 12.449 -54.467 1.00 97.19 176 GLU A CA 1
ATOM 1358 C C . GLU A 1 176 ? 29.861 13.044 -53.059 1.00 97.19 176 GLU A C 1
ATOM 1360 O O . GLU A 1 176 ? 30.803 13.094 -52.265 1.00 97.19 176 GLU A O 1
ATOM 1365 N N . PRO A 1 177 ? 28.654 13.553 -52.738 1.00 96.44 177 PRO A N 1
ATOM 1366 C CA . PRO A 1 177 ? 28.424 14.298 -51.501 1.00 96.44 177 PRO A CA 1
ATOM 1367 C C . PRO A 1 177 ? 28.734 13.536 -50.208 1.00 96.44 177 PRO A C 1
ATOM 1369 O O . PRO A 1 177 ? 29.284 14.136 -49.288 1.00 96.44 177 PRO A O 1
ATOM 1372 N N . VAL A 1 178 ? 28.403 12.242 -50.133 1.00 95.25 178 VAL A N 1
ATOM 1373 C CA . VAL A 1 178 ? 28.617 11.415 -48.935 1.00 95.25 178 VAL A CA 1
ATOM 1374 C C . VAL A 1 178 ? 30.107 11.174 -48.720 1.00 95.25 178 VAL A C 1
ATOM 1376 O O . VAL A 1 178 ? 30.602 11.320 -47.606 1.00 95.25 178 VAL A O 1
ATOM 1379 N N . CYS A 1 179 ? 30.842 10.857 -49.784 1.00 95.12 179 CYS A N 1
ATOM 1380 C CA . CYS A 1 179 ? 32.284 10.651 -49.715 1.00 95.12 179 CYS A CA 1
ATOM 1381 C C . CYS A 1 179 ? 33.055 11.949 -49.467 1.00 95.12 179 CYS A C 1
ATOM 1383 O O . CYS A 1 179 ? 34.030 11.943 -48.719 1.00 95.12 179 CYS A O 1
ATOM 1385 N N . ASN A 1 180 ? 32.607 13.071 -50.035 1.00 94.31 180 ASN A N 1
ATOM 1386 C CA . ASN A 1 180 ? 33.191 14.379 -49.754 1.00 94.31 180 ASN A CA 1
ATOM 1387 C C . ASN A 1 180 ? 33.039 14.745 -48.270 1.00 94.31 180 ASN A C 1
ATOM 1389 O O . ASN A 1 180 ? 34.036 15.046 -47.621 1.00 94.31 180 ASN A O 1
ATOM 1393 N N . GLU A 1 181 ? 31.823 14.657 -47.719 1.00 92.44 181 GLU A N 1
ATOM 1394 C CA . GLU A 1 181 ? 31.564 14.940 -46.300 1.00 92.44 181 GLU A CA 1
ATOM 1395 C C . GLU A 1 181 ? 32.405 14.039 -45.387 1.00 92.44 181 GLU A C 1
ATOM 1397 O O . GLU A 1 181 ? 33.123 14.535 -44.519 1.00 92.44 181 GLU A O 1
ATOM 1402 N N . ALA A 1 182 ? 32.418 12.734 -45.666 1.00 89.62 182 ALA A N 1
ATOM 1403 C CA . ALA A 1 182 ? 33.271 11.762 -44.994 1.00 89.62 182 ALA A CA 1
ATOM 1404 C C . ALA A 1 182 ? 34.759 12.166 -45.000 1.00 89.62 182 ALA A C 1
ATOM 1406 O O . ALA A 1 182 ? 35.385 12.228 -43.943 1.00 89.62 182 ALA A O 1
ATOM 1407 N N . PHE A 1 183 ? 35.332 12.488 -46.163 1.00 91.94 183 PHE A N 1
ATOM 1408 C CA . PHE A 1 183 ? 36.746 12.866 -46.271 1.00 91.94 183 PHE A CA 1
ATOM 1409 C C . PHE A 1 183 ? 37.073 14.231 -45.667 1.00 91.94 183 PHE A C 1
ATOM 1411 O O . PHE A 1 183 ? 38.205 14.440 -45.231 1.00 91.94 183 PHE A O 1
ATOM 1418 N N . LEU A 1 184 ? 36.121 15.163 -45.608 1.00 89.00 184 LEU A N 1
ATOM 1419 C CA . LEU A 1 184 ? 36.312 16.419 -44.883 1.00 89.00 184 LEU A CA 1
ATOM 1420 C C . LEU A 1 184 ? 36.433 16.189 -43.371 1.00 89.00 184 LEU A C 1
ATOM 1422 O O . LEU A 1 184 ? 37.161 16.926 -42.705 1.00 89.00 184 LEU A O 1
ATOM 1426 N N . GLU A 1 185 ? 35.754 15.174 -42.834 1.00 84.75 185 GLU A N 1
ATOM 1427 C CA . GLU A 1 185 ? 35.829 14.813 -41.416 1.00 84.75 185 GLU A CA 1
ATOM 1428 C C . GLU A 1 185 ? 37.044 13.941 -41.083 1.00 84.75 185 GLU A C 1
ATOM 1430 O O . GLU A 1 185 ? 37.697 14.156 -40.059 1.00 84.75 185 GLU A O 1
ATOM 1435 N N . THR A 1 186 ? 37.358 12.956 -41.929 1.00 83.44 186 THR A N 1
ATOM 1436 C CA . THR A 1 186 ? 38.390 11.946 -41.641 1.00 83.44 186 THR A CA 1
ATOM 1437 C C . THR A 1 186 ? 39.737 12.213 -42.307 1.00 83.44 186 THR A C 1
ATOM 1439 O O . THR A 1 186 ? 40.730 11.608 -41.910 1.00 83.44 186 THR A O 1
ATOM 1442 N N . GLY A 1 187 ? 39.788 13.105 -43.298 1.00 85.31 187 GLY A N 1
ATOM 1443 C CA . GLY A 1 187 ? 40.945 13.320 -44.166 1.00 85.31 187 GLY A CA 1
ATOM 1444 C C . GLY A 1 187 ? 40.925 12.438 -45.419 1.00 85.31 187 GLY A C 1
ATOM 1445 O O . GLY A 1 187 ? 40.181 11.457 -45.505 1.00 85.31 187 GLY A O 1
ATOM 1446 N N . LEU A 1 188 ? 41.754 12.802 -46.405 1.00 88.69 188 LEU A N 1
ATOM 1447 C CA . LEU A 1 188 ? 41.938 12.005 -47.620 1.00 88.69 188 LEU A CA 1
ATOM 1448 C C . LEU A 1 188 ? 42.885 10.823 -47.363 1.00 88.69 188 LEU A C 1
ATOM 1450 O O . LEU A 1 188 ? 43.830 10.975 -46.581 1.00 88.69 188 LEU A O 1
ATOM 1454 N N . PRO A 1 189 ? 42.702 9.681 -48.058 1.00 84.19 189 PRO A N 1
ATOM 1455 C CA . PRO A 1 189 ? 43.530 8.484 -47.869 1.00 84.19 189 PRO A CA 1
ATOM 1456 C C . PRO A 1 189 ? 45.028 8.699 -48.118 1.00 84.19 189 PRO A C 1
ATOM 1458 O O . PRO A 1 189 ? 45.855 7.988 -47.558 1.00 84.19 189 PRO A O 1
ATOM 1461 N N . ASP A 1 190 ? 45.370 9.647 -48.990 1.00 85.44 190 ASP A N 1
ATOM 1462 C CA . ASP A 1 190 ? 46.726 10.004 -49.410 1.00 85.44 190 ASP A CA 1
ATOM 1463 C C . ASP A 1 190 ? 47.224 11.311 -48.775 1.00 85.44 190 ASP A C 1
ATOM 1465 O O . ASP A 1 190 ? 48.265 11.835 -49.170 1.00 85.44 190 ASP A O 1
ATOM 1469 N N . SER A 1 191 ? 46.492 11.859 -47.801 1.00 80.56 191 SER A N 1
ATOM 1470 C CA . SER A 1 191 ? 46.934 13.067 -47.113 1.00 80.56 191 SER A CA 1
ATOM 1471 C C . SER A 1 191 ? 48.015 12.746 -46.079 1.00 80.56 191 SER A C 1
ATOM 1473 O O . SER A 1 191 ? 47.826 11.900 -45.211 1.00 80.56 191 SER A O 1
ATOM 1475 N N . ASP A 1 192 ? 49.119 13.495 -46.108 1.00 69.88 192 ASP A N 1
ATOM 1476 C CA . ASP A 1 192 ? 50.196 13.411 -45.104 1.00 69.88 192 ASP A CA 1
ATOM 1477 C C . ASP A 1 192 ? 49.776 13.956 -43.716 1.00 69.88 192 ASP A C 1
ATOM 1479 O O . ASP A 1 192 ? 50.587 14.060 -42.792 1.00 69.88 192 ASP A O 1
ATOM 1483 N N . TYR A 1 193 ? 48.512 14.355 -43.559 1.00 64.81 193 TYR A N 1
ATOM 1484 C CA . TYR A 1 193 ? 47.960 14.953 -42.349 1.00 64.81 193 TYR A CA 1
ATOM 1485 C C . TYR A 1 193 ? 47.312 13.882 -41.460 1.00 64.81 193 TYR A C 1
ATOM 1487 O O . TYR A 1 193 ? 46.099 13.868 -41.268 1.00 64.81 193 TYR A O 1
ATOM 1495 N N . GLU A 1 194 ? 48.114 12.993 -40.870 1.00 60.03 194 GLU A N 1
ATOM 1496 C CA . GLU A 1 194 ? 47.622 12.096 -39.817 1.00 60.03 194 GLU A CA 1
ATOM 1497 C C . GLU A 1 194 ? 47.482 12.862 -38.491 1.00 60.03 194 GLU A C 1
ATOM 1499 O O . GLU A 1 194 ? 48.454 13.359 -37.914 1.00 60.03 194 GLU A O 1
ATOM 1504 N N . PHE A 1 195 ? 46.256 12.967 -37.977 1.00 66.31 195 PHE A N 1
ATOM 1505 C CA . PHE A 1 195 ? 46.025 13.485 -36.633 1.00 66.31 195 PHE A CA 1
ATOM 1506 C C . PHE A 1 195 ? 46.308 12.385 -35.598 1.00 66.31 195 PHE A C 1
ATOM 1508 O O . PHE A 1 195 ? 45.601 11.380 -35.536 1.00 66.31 195 PHE A O 1
ATOM 1515 N N . ASP A 1 196 ? 47.323 12.570 -34.749 1.00 65.19 196 ASP A N 1
ATOM 1516 C CA . ASP A 1 196 ? 47.657 11.606 -33.694 1.00 65.19 196 ASP A CA 1
ATOM 1517 C C . ASP A 1 196 ? 46.618 11.624 -32.553 1.00 65.19 196 ASP A C 1
ATOM 1519 O O . ASP A 1 196 ? 46.723 12.356 -31.558 1.00 65.19 196 ASP A O 1
ATOM 1523 N N . PHE A 1 197 ? 45.607 10.761 -32.676 1.00 70.69 197 PHE A N 1
ATOM 1524 C CA . PHE A 1 197 ? 44.569 10.566 -31.663 1.00 70.69 197 PHE A CA 1
ATOM 1525 C C . PHE A 1 197 ? 45.096 9.990 -30.337 1.00 70.69 197 PHE A C 1
ATOM 1527 O O . PHE A 1 197 ? 44.393 10.067 -29.321 1.00 70.69 197 PHE A O 1
ATOM 1534 N N . THR A 1 198 ? 46.327 9.466 -30.290 1.00 69.69 198 THR A N 1
ATOM 1535 C CA . THR A 1 198 ? 46.924 8.872 -29.081 1.00 69.69 198 THR A CA 1
ATOM 1536 C C . THR A 1 198 ? 47.000 9.892 -27.947 1.00 69.69 198 THR A C 1
ATOM 1538 O O . THR A 1 198 ? 46.702 9.582 -26.788 1.00 69.69 198 THR A O 1
ATOM 1541 N N . ASN A 1 199 ? 47.304 11.150 -28.275 1.00 72.81 199 ASN A N 1
ATOM 1542 C CA . ASN A 1 199 ? 47.379 12.229 -27.294 1.00 72.81 199 ASN A CA 1
ATOM 1543 C C . ASN A 1 199 ? 46.008 12.544 -26.681 1.00 72.81 199 ASN A C 1
ATOM 1545 O O . ASN A 1 199 ? 45.896 12.628 -25.454 1.00 72.81 199 ASN A O 1
ATOM 1549 N N . ILE A 1 200 ? 44.950 12.617 -27.498 1.00 75.75 200 ILE A N 1
ATOM 1550 C CA . ILE A 1 200 ? 43.576 12.840 -27.018 1.00 75.75 200 ILE A CA 1
ATOM 1551 C C . ILE A 1 200 ? 43.097 11.662 -26.169 1.00 75.75 200 ILE A C 1
ATOM 1553 O O . ILE A 1 200 ? 42.553 11.866 -25.082 1.00 75.75 200 ILE A O 1
ATOM 1557 N N . MET A 1 201 ? 43.313 10.428 -26.626 1.00 70.00 201 MET A N 1
ATOM 1558 C CA . MET A 1 201 ? 42.882 9.238 -25.890 1.00 70.00 201 MET A CA 1
ATOM 1559 C C . MET A 1 201 ? 43.609 9.115 -24.550 1.00 70.00 201 MET A C 1
ATOM 1561 O O . MET A 1 201 ? 42.969 8.900 -23.520 1.00 70.00 201 MET A O 1
ATOM 1565 N N . SER A 1 202 ? 44.921 9.366 -24.519 1.00 76.19 202 SER A N 1
ATOM 1566 C CA . SER A 1 202 ? 45.687 9.380 -23.269 1.00 76.19 202 SER A CA 1
ATOM 1567 C C . SER A 1 202 ? 45.218 10.475 -22.298 1.00 76.19 202 SER A C 1
ATOM 1569 O O . SER A 1 202 ? 45.250 10.271 -21.083 1.00 76.19 202 SER A O 1
ATOM 1571 N N . ALA A 1 203 ? 44.755 11.625 -22.802 1.00 77.94 203 ALA A N 1
ATOM 1572 C CA . ALA A 1 203 ? 44.191 12.698 -21.987 1.00 77.94 203 ALA A CA 1
ATOM 1573 C C . ALA A 1 203 ? 42.806 12.326 -21.432 1.00 77.94 203 ALA A C 1
ATOM 1575 O O . ALA A 1 203 ? 42.542 12.548 -20.249 1.00 77.94 203 ALA A O 1
ATOM 1576 N N . LYS A 1 204 ? 41.947 11.692 -22.242 1.00 77.50 204 LYS A N 1
ATOM 1577 C CA . LYS A 1 204 ? 40.635 11.184 -21.804 1.00 77.50 204 LYS A CA 1
ATOM 1578 C C . LYS A 1 204 ? 40.770 10.116 -20.718 1.00 77.50 204 LYS A C 1
ATOM 1580 O O . LYS A 1 204 ? 40.064 10.183 -19.715 1.00 77.50 204 LYS A O 1
ATOM 1585 N N . VAL A 1 205 ? 41.707 9.178 -20.875 1.00 79.00 205 VAL A N 1
ATOM 1586 C CA . VAL A 1 205 ? 41.992 8.142 -19.866 1.00 79.00 205 VAL A CA 1
ATOM 1587 C C . VAL A 1 205 ? 42.505 8.766 -18.567 1.00 79.00 205 VAL A C 1
ATOM 1589 O O . VAL A 1 205 ? 42.017 8.420 -17.491 1.00 79.00 205 VAL A O 1
ATOM 1592 N N . ARG A 1 206 ? 43.430 9.734 -18.648 1.00 82.69 206 ARG A N 1
ATOM 1593 C CA . ARG A 1 206 ? 43.902 10.487 -17.473 1.00 82.69 206 ARG A CA 1
ATOM 1594 C C . ARG A 1 206 ? 42.754 11.204 -16.758 1.00 82.69 206 ARG A C 1
ATOM 1596 O O . ARG A 1 206 ? 42.638 11.088 -15.543 1.00 82.69 206 ARG A O 1
ATOM 1603 N N . LEU A 1 207 ? 41.868 11.866 -17.503 1.00 79.94 207 LEU A N 1
ATOM 1604 C CA . LEU A 1 207 ? 40.698 12.551 -16.948 1.00 79.94 207 LEU A CA 1
ATOM 1605 C C . LEU A 1 207 ? 39.721 11.580 -16.266 1.00 79.94 207 LEU A C 1
ATOM 1607 O O . LEU A 1 207 ? 39.221 11.875 -15.182 1.00 79.94 207 LEU A O 1
ATOM 1611 N N . ALA A 1 208 ? 39.445 10.429 -16.884 1.00 75.75 208 ALA A N 1
ATOM 1612 C CA . ALA A 1 208 ? 38.578 9.404 -16.308 1.00 75.75 208 ALA A CA 1
ATOM 1613 C C . ALA A 1 208 ? 39.162 8.847 -15.002 1.00 75.75 208 ALA A C 1
ATOM 1615 O O . ALA A 1 208 ? 38.451 8.762 -14.002 1.00 75.75 208 ALA A O 1
ATOM 1616 N N . LYS A 1 209 ? 40.469 8.562 -14.983 1.00 82.50 209 LYS A N 1
ATOM 1617 C CA . LYS A 1 209 ? 41.180 8.103 -13.786 1.00 82.50 209 LYS A CA 1
ATOM 1618 C C . LYS A 1 209 ? 41.087 9.121 -12.644 1.00 82.50 209 LYS A C 1
ATOM 1620 O O . LYS A 1 209 ? 40.676 8.759 -11.548 1.00 82.50 209 LYS A O 1
ATOM 1625 N N . SER A 1 210 ? 41.353 10.400 -12.916 1.00 81.00 210 SER A N 1
ATOM 1626 C CA . SER A 1 210 ? 41.242 11.458 -11.902 1.00 81.00 210 SER A CA 1
ATOM 1627 C C . SER A 1 210 ? 39.814 11.646 -11.375 1.00 81.00 210 SER A C 1
ATOM 1629 O O . SER A 1 210 ? 39.636 11.982 -10.208 1.00 81.00 210 SER A O 1
ATOM 1631 N N . LYS A 1 211 ? 38.779 11.411 -12.195 1.00 75.75 211 LYS A N 1
ATOM 1632 C CA . LYS A 1 211 ? 37.376 11.442 -11.738 1.00 75.75 211 LYS A CA 1
ATOM 1633 C C . LYS A 1 211 ? 37.042 10.285 -10.793 1.00 75.75 211 LYS A C 1
ATOM 1635 O O . LYS A 1 211 ? 36.304 10.498 -9.834 1.00 75.75 211 LYS A O 1
ATOM 1640 N N . VAL A 1 212 ? 37.576 9.090 -11.048 1.00 75.56 212 VAL A N 1
ATOM 1641 C CA . VAL A 1 212 ? 37.412 7.927 -10.160 1.00 75.56 212 VAL A CA 1
ATOM 1642 C C . VAL A 1 212 ? 38.118 8.173 -8.827 1.00 75.56 212 VAL A C 1
ATOM 1644 O O . VAL A 1 212 ? 37.479 8.060 -7.786 1.00 75.56 212 VAL A O 1
ATOM 1647 N N . GLU A 1 213 ? 39.378 8.616 -8.861 1.00 77.44 213 GLU A N 1
ATOM 1648 C CA . GLU A 1 213 ? 40.162 8.952 -7.660 1.00 77.44 213 GLU A CA 1
ATOM 1649 C C . GLU A 1 213 ? 39.481 10.050 -6.820 1.00 77.44 213 GLU A C 1
ATOM 1651 O O . GLU A 1 213 ? 39.411 9.955 -5.595 1.00 77.44 213 GLU A O 1
ATOM 1656 N N . LEU A 1 214 ? 38.898 11.067 -7.467 1.00 71.50 214 LEU A N 1
ATOM 1657 C CA . LEU A 1 214 ? 38.104 12.097 -6.791 1.00 71.50 214 LEU A CA 1
ATOM 1658 C C . LEU A 1 214 ? 36.830 11.518 -6.151 1.00 71.50 214 LEU A C 1
ATOM 1660 O O . LEU A 1 214 ? 36.487 11.875 -5.026 1.00 71.50 214 LEU A O 1
ATOM 1664 N N . GLY A 1 215 ? 36.128 10.617 -6.842 1.00 67.00 215 GLY A N 1
ATOM 1665 C CA . GLY A 1 215 ? 34.937 9.946 -6.314 1.00 67.00 215 GLY A CA 1
ATOM 1666 C C . GLY A 1 215 ? 35.230 8.999 -5.144 1.00 67.00 215 GLY A C 1
ATOM 1667 O O . GLY A 1 215 ? 34.381 8.819 -4.270 1.00 67.00 215 GLY A O 1
ATOM 1668 N N . GLU A 1 216 ? 36.420 8.402 -5.101 1.00 66.00 216 GLU A N 1
ATOM 1669 C CA . GLU A 1 216 ? 36.903 7.592 -3.976 1.00 66.00 216 GLU A CA 1
ATOM 1670 C C . GLU A 1 216 ? 37.309 8.461 -2.780 1.00 66.00 216 GLU A C 1
ATOM 1672 O O . GLU A 1 216 ? 36.918 8.165 -1.651 1.00 66.00 216 GLU A O 1
ATOM 1677 N N . LEU A 1 217 ? 37.989 9.590 -3.014 1.00 60.12 217 LEU A N 1
ATOM 1678 C CA . LEU A 1 217 ? 38.301 10.577 -1.972 1.00 60.12 217 LEU A CA 1
ATOM 1679 C C . LEU A 1 217 ? 37.034 11.156 -1.325 1.00 60.12 217 LEU A C 1
ATOM 1681 O O . LEU A 1 217 ? 36.963 11.277 -0.104 1.00 60.12 217 LEU A O 1
ATOM 1685 N N . LEU A 1 218 ? 36.007 11.467 -2.120 1.00 58.38 218 LEU A N 1
ATOM 1686 C CA . LEU A 1 218 ? 34.727 11.967 -1.606 1.00 58.38 218 LEU A CA 1
ATOM 1687 C C . LEU A 1 218 ? 33.949 10.900 -0.813 1.00 58.38 218 LEU A C 1
ATOM 1689 O O . LEU A 1 218 ? 33.298 11.235 0.180 1.00 58.38 218 LEU A O 1
ATOM 1693 N N . ARG A 1 219 ? 34.066 9.618 -1.185 1.00 57.28 219 ARG A N 1
ATOM 1694 C CA . ARG A 1 219 ? 33.538 8.490 -0.395 1.00 57.28 219 ARG A CA 1
ATOM 1695 C C . ARG A 1 219 ? 34.298 8.281 0.918 1.00 57.28 219 ARG A C 1
ATOM 1697 O O . ARG A 1 219 ? 33.679 7.959 1.921 1.00 57.28 219 ARG A O 1
ATOM 1704 N N . GLY A 1 220 ? 35.609 8.520 0.943 1.00 51.12 220 GLY A N 1
ATOM 1705 C CA . GLY A 1 220 ? 36.421 8.436 2.164 1.00 51.12 220 GLY A CA 1
ATOM 1706 C C . GLY A 1 220 ? 36.186 9.576 3.167 1.00 51.12 220 GLY A C 1
ATOM 1707 O O . GLY A 1 220 ? 36.365 9.381 4.366 1.00 51.12 220 GLY A O 1
ATOM 1708 N N . VAL A 1 221 ? 35.767 10.761 2.703 1.00 54.19 221 VAL A N 1
ATOM 1709 C CA . VAL A 1 221 ? 35.454 11.924 3.564 1.00 54.19 221 VAL A CA 1
ATOM 1710 C C . VAL A 1 221 ? 34.015 11.878 4.096 1.00 54.19 221 VAL A C 1
ATOM 1712 O O . VAL A 1 221 ? 33.733 12.407 5.170 1.00 54.19 221 VAL A O 1
ATOM 1715 N N . THR A 1 222 ? 33.108 11.187 3.405 1.00 47.44 222 THR A N 1
ATOM 1716 C CA . THR A 1 222 ? 31.749 10.899 3.888 1.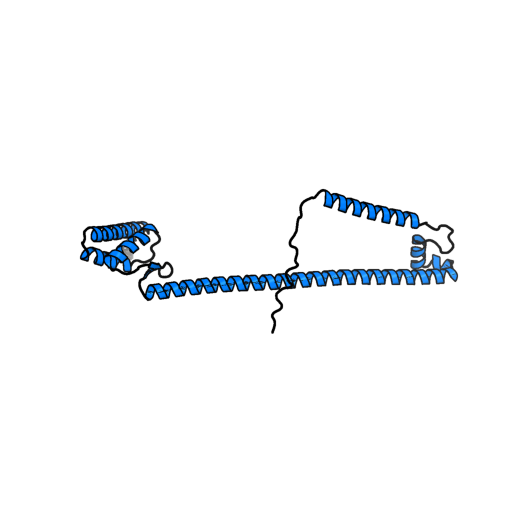00 47.44 222 THR A CA 1
ATOM 1717 C C . THR A 1 222 ? 31.729 9.580 4.658 1.00 47.44 222 THR A C 1
ATOM 1719 O O . THR A 1 222 ? 31.064 8.620 4.292 1.00 47.44 222 THR A O 1
ATOM 1722 N N . GLY A 1 223 ? 32.479 9.538 5.762 1.00 45.44 223 GLY A N 1
ATOM 1723 C CA . GLY A 1 223 ? 32.354 8.498 6.779 1.00 45.44 223 GLY A CA 1
ATOM 1724 C C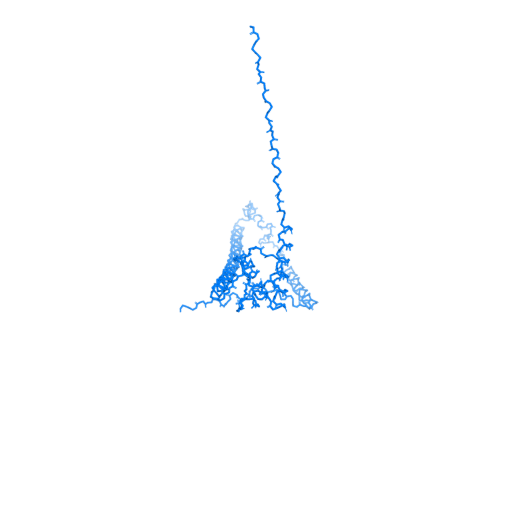 . GLY A 1 223 ? 30.978 8.548 7.445 1.00 45.44 223 GLY A C 1
ATOM 1725 O O . GLY A 1 223 ? 30.807 9.121 8.517 1.00 45.44 223 GLY A O 1
ATOM 1726 N N . SER A 1 224 ? 29.985 7.974 6.786 1.00 41.66 224 SER A N 1
ATOM 1727 C CA . SER A 1 224 ? 28.808 7.356 7.378 1.00 41.66 224 SER A CA 1
ATOM 1728 C C . SER A 1 224 ? 28.142 6.566 6.277 1.00 41.66 224 SER A C 1
ATOM 1730 O O . SER A 1 224 ? 27.746 7.128 5.256 1.00 41.66 224 SER A O 1
ATOM 1732 N N . ASP A 1 225 ? 28.026 5.268 6.512 1.00 46.47 225 ASP A N 1
ATOM 1733 C CA . ASP A 1 225 ? 27.118 4.385 5.810 1.00 46.47 225 ASP A CA 1
ATOM 1734 C C . ASP A 1 225 ? 25.730 5.032 5.728 1.00 46.47 225 ASP A C 1
ATOM 1736 O O . ASP A 1 225 ? 24.883 4.866 6.605 1.00 46.47 225 ASP A O 1
ATOM 1740 N N . ILE A 1 226 ? 25.453 5.736 4.632 1.00 43.41 226 ILE A N 1
ATOM 1741 C CA . ILE A 1 226 ? 24.096 5.798 4.109 1.00 43.41 226 ILE A CA 1
ATOM 1742 C C . ILE A 1 226 ? 23.914 4.476 3.370 1.00 43.41 226 ILE A C 1
ATOM 1744 O O . ILE A 1 226 ? 23.945 4.394 2.143 1.00 43.41 226 ILE A O 1
ATOM 1748 N N . SER A 1 227 ? 23.766 3.419 4.170 1.00 40.00 227 SER A N 1
ATOM 1749 C CA . SER A 1 227 ? 23.021 2.234 3.784 1.00 40.00 227 SER A CA 1
ATOM 1750 C C . SER A 1 227 ? 21.617 2.719 3.437 1.00 40.00 227 SER A C 1
ATOM 1752 O O . SER A 1 227 ? 20.756 2.896 4.298 1.00 40.00 227 SER A O 1
ATOM 1754 N N . MET A 1 228 ? 21.412 3.053 2.165 1.00 34.78 228 MET A N 1
ATOM 1755 C CA . MET A 1 228 ? 20.071 3.083 1.616 1.00 34.78 228 MET A CA 1
ATOM 1756 C C . MET A 1 228 ? 19.644 1.619 1.491 1.00 34.78 228 MET A C 1
ATOM 1758 O O . MET A 1 228 ? 20.343 0.860 0.814 1.00 34.78 228 MET A O 1
ATOM 1762 N N . PRO A 1 229 ? 18.529 1.197 2.109 1.00 40.91 229 PRO A N 1
ATOM 1763 C CA . PRO A 1 229 ? 18.019 -0.151 1.950 1.00 40.91 229 PRO A CA 1
ATOM 1764 C C . PRO A 1 229 ? 17.328 -0.225 0.585 1.00 40.91 229 PRO A C 1
ATOM 1766 O O . PRO A 1 229 ? 16.106 -0.242 0.490 1.00 40.91 229 PRO A O 1
ATOM 1769 N N . PHE A 1 230 ? 18.102 -0.209 -0.498 1.00 40.84 230 PHE A N 1
ATOM 1770 C CA . PHE A 1 230 ? 17.587 -0.585 -1.807 1.00 40.84 230 PHE A CA 1
ATOM 1771 C C . PHE A 1 230 ? 17.747 -2.095 -1.968 1.00 40.84 230 PHE A C 1
ATOM 1773 O O . PHE A 1 230 ? 18.822 -2.599 -2.270 1.00 40.84 230 PHE A O 1
ATOM 1780 N N . GLY A 1 231 ? 16.639 -2.788 -1.693 1.00 46.31 231 GLY A N 1
ATOM 1781 C CA . GLY A 1 231 ? 16.183 -3.972 -2.421 1.00 46.31 231 GLY A CA 1
ATOM 1782 C C . GLY A 1 231 ? 17.152 -5.144 -2.542 1.00 46.31 231 GLY A C 1
ATOM 1783 O O . GLY A 1 231 ? 17.740 -5.343 -3.596 1.00 46.31 231 GLY A O 1
ATOM 1784 N N . SER A 1 232 ? 17.237 -5.992 -1.516 1.00 45.47 232 SER A N 1
ATOM 1785 C CA . SER A 1 232 ? 17.776 -7.355 -1.699 1.00 45.47 232 SER A CA 1
ATOM 1786 C C . SER A 1 232 ? 17.012 -8.470 -0.979 1.00 45.47 232 SER A C 1
ATOM 1788 O O . SER A 1 232 ? 17.372 -9.632 -1.128 1.00 45.47 232 SER A O 1
ATOM 1790 N N . ASP A 1 233 ? 15.888 -8.178 -0.320 1.00 49.16 233 ASP A N 1
ATOM 1791 C CA . ASP A 1 233 ? 15.091 -9.207 0.364 1.00 49.16 233 ASP A CA 1
ATOM 1792 C C . ASP A 1 233 ? 13.797 -9.599 -0.383 1.00 49.16 233 ASP A C 1
ATOM 1794 O O . ASP A 1 233 ? 12.854 -10.092 0.226 1.00 49.16 233 ASP A O 1
ATOM 1798 N N . CYS A 1 234 ? 13.744 -9.476 -1.719 1.00 56.47 234 CYS A N 1
ATOM 1799 C CA . CYS A 1 234 ? 12.698 -10.159 -2.513 1.00 56.47 234 CYS A CA 1
ATOM 1800 C C . CYS A 1 234 ? 12.967 -11.685 -2.638 1.00 56.47 234 CYS A C 1
ATOM 1802 O O . CYS A 1 234 ? 12.182 -12.408 -3.242 1.00 56.47 234 CYS A O 1
ATOM 1804 N N . ALA A 1 235 ? 14.061 -12.206 -2.064 1.00 48.28 235 ALA A N 1
ATOM 1805 C CA . ALA A 1 235 ? 14.547 -13.573 -2.285 1.00 48.28 235 ALA A CA 1
ATOM 1806 C C . ALA A 1 235 ? 14.008 -14.654 -1.315 1.00 48.28 235 ALA A C 1
ATOM 1808 O O . ALA A 1 235 ? 14.604 -15.726 -1.231 1.00 48.28 235 ALA A O 1
ATOM 1809 N N . LYS A 1 236 ? 12.925 -14.420 -0.553 1.00 45.72 236 LYS A N 1
ATOM 1810 C CA . LYS A 1 236 ? 12.477 -15.379 0.491 1.00 45.72 236 LYS A CA 1
ATOM 1811 C C . LYS A 1 236 ? 11.020 -15.846 0.461 1.00 45.72 236 LYS A C 1
ATOM 1813 O O . LYS A 1 236 ? 10.610 -16.539 1.385 1.00 45.72 236 LYS A O 1
ATOM 1818 N N . PHE A 1 237 ? 10.260 -15.567 -0.592 1.00 39.81 237 PHE A N 1
ATOM 1819 C CA . PHE A 1 237 ? 8.927 -16.163 -0.763 1.00 39.81 237 PHE A CA 1
ATOM 1820 C C . PHE A 1 237 ? 8.883 -17.106 -1.968 1.00 39.81 237 PHE A C 1
ATOM 1822 O O . PHE A 1 237 ? 8.093 -16.943 -2.890 1.00 39.81 237 PHE A O 1
ATOM 1829 N N . SER A 1 238 ? 9.747 -18.120 -1.956 1.00 39.09 238 SER A N 1
ATOM 1830 C CA . SER A 1 238 ? 9.485 -19.365 -2.677 1.00 39.09 238 SER A CA 1
ATOM 1831 C C . SER A 1 238 ? 8.544 -20.208 -1.816 1.00 39.09 238 SER A C 1
ATOM 1833 O O . SER A 1 238 ? 8.959 -20.770 -0.804 1.00 39.09 238 SER A O 1
ATOM 1835 N N . VAL A 1 239 ? 7.266 -20.225 -2.190 1.00 41.25 239 VAL A N 1
ATOM 1836 C CA . VAL A 1 239 ? 6.280 -21.187 -1.689 1.00 41.25 239 VAL A CA 1
ATOM 1837 C C . VAL A 1 239 ? 6.669 -22.548 -2.270 1.00 41.25 239 VAL A C 1
ATOM 1839 O O . VAL A 1 239 ? 6.660 -22.714 -3.487 1.00 41.25 239 VAL A O 1
ATOM 1842 N N . GLU A 1 240 ? 7.091 -23.478 -1.413 1.00 38.53 240 GLU A N 1
ATOM 1843 C CA . GLU A 1 240 ? 7.186 -24.898 -1.764 1.00 38.53 240 GLU A CA 1
ATOM 1844 C C . GLU A 1 240 ? 5.759 -25.427 -1.993 1.00 38.53 240 GLU A C 1
ATOM 1846 O O . GLU A 1 240 ? 4.886 -25.230 -1.143 1.00 38.53 240 GLU A O 1
ATOM 1851 N N . GLU A 1 241 ? 5.528 -26.021 -3.169 1.00 38.81 241 GLU A N 1
ATOM 1852 C CA . GLU A 1 241 ? 4.320 -26.793 -3.512 1.00 38.81 241 GLU A CA 1
ATOM 1853 C C . GLU A 1 241 ? 4.222 -28.106 -2.722 1.00 38.81 241 GLU A C 1
ATOM 1855 O O . GLU A 1 241 ? 5.272 -28.759 -2.507 1.00 38.81 241 GLU A O 1
#

Secondary structure (DSSP, 8-state):
------PPP------------THHHHHHHHHHHHHHHHHHHTT-HHHHHHHHHHHHT------HHHHHHHHHHHHHHH-S-EEEETTTTEEEEHHHHHHHHHHHHHHHHHHHHHHHHHHHHHHHHHHHHHHHHHHHHHHHHHHHHHHHHHHHHHHHHHHHHHHHHHHH-HHHHHHSHHHHHHHHHH--TT-S----HHHHHHHHHHHHHHHHHHHHHHHHH--S------S---TT-----

Sequence (241 aa):
MNGIIRFAPLAVLSGVTYAVGPGAQADTHKETVAACLEAVRSDDMERAETLADQIIEWRALFATQVIADAKSCLEAAKGGEWTYFTTKSRFLTGMEADMEQDYIDKAMNKKASNQIDYQNERARLECEISAAQESVKSLEAEYDNFKLARTQEAEHMTMKVCYDLYASDPAAALLEPVCNEAFLETGLPDSDYEFDFTNIMSAKVRLAKSKVELGELLRGVTGSDISMPFGSDCAKFSVEE